Protein AF-A0A2E9NK58-F1 (afdb_monomer_lite)

Secondary structure (DSSP, 8-state):
--HHHHHTT-S----GGGSTTHHHHTTS---HHHHHHHHHTSPPSS-TTSS----HHHHHHHHHHHHHHHSS-HHHHHIIIIITTTT-TT-EESSSTTS--TTPPPPEEEETTTEEEEPPP--GGGGTTTT-EE--HHHHHHHHHHTTSSSSS-HHHHHHHHS--BTTB-SS-EEEEETTEEEEE---

Radius of gyration: 17.26 Å; chains: 1; bounding box: 47×43×45 Å

Structure (mmCIF, N/CA/C/O backbone):
data_AF-A0A2E9NK58-F1
#
_entry.id   AF-A0A2E9NK58-F1
#
loop_
_atom_site.group_PDB
_atom_site.id
_atom_site.type_symbol
_atom_site.label_atom_id
_atom_site.label_alt_id
_atom_site.label_comp_id
_atom_site.label_asym_id
_atom_site.label_entity_id
_atom_site.label_seq_id
_atom_site.pdbx_PDB_ins_code
_atom_site.Cartn_x
_atom_site.Cartn_y
_atom_site.Cartn_z
_atom_site.occupancy
_atom_site.B_iso_or_equiv
_atom_site.auth_seq_id
_atom_site.auth_comp_id
_atom_site.auth_asym_id
_atom_site.auth_atom_id
_atom_site.pdbx_PDB_model_num
ATOM 1 N N . MET A 1 1 ? -8.189 -16.409 -7.569 1.00 89.44 1 MET A N 1
ATOM 2 C CA . MET A 1 1 ? -7.587 -15.309 -6.790 1.00 89.44 1 MET A CA 1
ATOM 3 C C . MET A 1 1 ? -8.692 -14.501 -6.121 1.00 89.44 1 MET A C 1
ATOM 5 O O . MET A 1 1 ? -9.658 -14.173 -6.798 1.00 89.44 1 MET A O 1
ATOM 9 N N . THR A 1 2 ? -8.591 -14.212 -4.821 1.00 96.69 2 THR A N 1
ATOM 10 C CA . THR A 1 2 ? -9.578 -13.426 -4.050 1.00 96.69 2 THR A CA 1
ATOM 11 C C . THR A 1 2 ? -8.931 -12.206 -3.387 1.00 96.69 2 THR A C 1
ATOM 13 O O . THR A 1 2 ? -7.716 -12.184 -3.202 1.00 96.69 2 THR A O 1
ATOM 16 N N . ILE A 1 3 ? -9.731 -11.217 -2.959 1.00 97.56 3 ILE A N 1
ATOM 17 C CA . ILE A 1 3 ? -9.244 -10.061 -2.173 1.00 97.56 3 ILE A CA 1
ATOM 18 C C . ILE A 1 3 ? -8.508 -10.528 -0.911 1.00 97.56 3 ILE A C 1
ATOM 20 O O . ILE A 1 3 ? -7.436 -10.020 -0.595 1.00 97.56 3 ILE A O 1
ATOM 24 N N . HIS A 1 4 ? -9.041 -11.549 -0.231 1.00 97.44 4 HIS A N 1
ATOM 25 C CA . HIS A 1 4 ? -8.385 -12.163 0.921 1.00 97.44 4 HIS A CA 1
ATOM 26 C C . HIS A 1 4 ? -6.973 -12.653 0.573 1.00 97.44 4 HIS A C 1
ATOM 28 O O . HIS A 1 4 ? -6.026 -12.308 1.272 1.00 97.44 4 HIS A O 1
ATOM 34 N N . GLN A 1 5 ? -6.817 -13.391 -0.533 1.00 97.88 5 GLN A N 1
ATOM 35 C CA . GLN A 1 5 ? -5.513 -13.903 -0.968 1.00 97.88 5 GLN A CA 1
ATOM 36 C C . GLN A 1 5 ? -4.514 -12.784 -1.294 1.00 97.88 5 GLN A C 1
ATOM 38 O O . GLN A 1 5 ? -3.322 -12.941 -1.031 1.00 97.88 5 GLN A O 1
ATOM 43 N N . LEU A 1 6 ? -4.976 -11.646 -1.822 1.00 98.19 6 LEU A N 1
ATOM 44 C CA . LEU A 1 6 ? -4.121 -10.473 -2.030 1.00 98.19 6 LEU A CA 1
ATOM 45 C C . LEU A 1 6 ? -3.644 -9.896 -0.685 1.00 98.19 6 LEU A C 1
ATOM 47 O O . LEU A 1 6 ? -2.439 -9.747 -0.479 1.00 98.19 6 LEU A O 1
ATOM 51 N N . LEU A 1 7 ? -4.570 -9.654 0.251 1.00 97.81 7 LEU A N 1
ATOM 52 C CA . LEU A 1 7 ? -4.296 -9.032 1.557 1.00 97.81 7 LEU A CA 1
ATOM 53 C C . LEU A 1 7 ? -3.362 -9.852 2.462 1.00 97.81 7 LEU A C 1
ATOM 55 O O . LEU A 1 7 ? -2.667 -9.280 3.300 1.00 97.81 7 LEU A O 1
ATOM 59 N N . VAL A 1 8 ? -3.348 -11.182 2.318 1.00 97.19 8 VAL A N 1
ATOM 60 C CA . VAL A 1 8 ? -2.499 -12.093 3.123 1.00 97.19 8 VAL A CA 1
ATOM 61 C C . VAL A 1 8 ? -1.344 -12.704 2.324 1.00 97.19 8 VAL A C 1
ATOM 63 O O . VAL A 1 8 ? -0.629 -13.588 2.804 1.00 97.19 8 VAL A O 1
ATOM 66 N N . HIS A 1 9 ? -1.132 -12.205 1.107 1.00 97.62 9 HIS A N 1
ATOM 67 C CA . HIS A 1 9 ? -0.089 -12.635 0.184 1.00 97.62 9 HIS A CA 1
ATOM 68 C C . HIS A 1 9 ? -0.079 -14.135 -0.149 1.00 97.62 9 HIS A C 1
ATOM 70 O O . HIS A 1 9 ? 0.978 -14.749 -0.221 1.00 97.62 9 HIS A O 1
ATOM 76 N N . THR A 1 10 ? -1.246 -14.732 -0.382 1.00 97.88 10 THR A N 1
ATOM 77 C CA . THR A 1 10 ? -1.406 -16.124 -0.851 1.00 97.88 10 THR A CA 1
ATOM 78 C C . THR A 1 10 ? -1.923 -16.199 -2.290 1.00 97.88 10 THR A C 1
ATOM 80 O O . THR A 1 10 ? -2.494 -17.199 -2.707 1.00 97.88 10 THR A O 1
ATOM 83 N N . SER A 1 11 ? -1.758 -15.136 -3.077 1.00 97.94 11 SER A N 1
ATOM 84 C CA . SER A 1 11 ? -2.223 -15.065 -4.470 1.00 97.94 11 SER A CA 1
ATOM 85 C C . SER A 1 11 ? -1.385 -15.874 -5.463 1.00 97.94 11 SER A C 1
ATOM 87 O O . SER A 1 11 ? -1.885 -16.195 -6.535 1.00 97.94 11 SER A O 1
ATOM 89 N N . GLY A 1 12 ? -0.122 -16.158 -5.128 1.00 97.88 12 GLY A N 1
ATOM 90 C CA . GLY A 1 12 ? 0.860 -16.748 -6.042 1.00 97.88 12 GLY A CA 1
ATOM 91 C C . GLY A 1 12 ? 1.520 -15.757 -7.011 1.00 97.88 12 GLY A C 1
ATOM 92 O O . GLY A 1 12 ? 2.392 -16.154 -7.784 1.00 97.88 12 GLY A O 1
ATOM 93 N N . LEU A 1 13 ? 1.157 -14.467 -6.970 1.00 98.19 13 LEU A N 1
ATOM 94 C CA . LEU A 1 13 ? 1.714 -13.452 -7.871 1.00 98.19 13 LEU A CA 1
ATOM 95 C C . LEU A 1 13 ? 3.215 -13.256 -7.646 1.00 98.19 13 LEU A C 1
ATOM 97 O O . LEU A 1 13 ? 3.666 -12.998 -6.527 1.00 98.19 13 LEU A O 1
ATOM 101 N N . ALA A 1 14 ? 3.984 -13.294 -8.732 1.00 97.38 14 ALA A N 1
ATOM 102 C CA . ALA A 1 14 ? 5.395 -12.947 -8.704 1.00 97.38 14 ALA A CA 1
ATOM 103 C C . ALA A 1 14 ? 5.605 -11.459 -8.379 1.00 97.38 14 ALA A C 1
ATOM 105 O O . ALA A 1 14 ? 4.732 -10.609 -8.569 1.00 97.38 14 ALA A O 1
ATOM 106 N N . ARG A 1 15 ? 6.800 -11.134 -7.888 1.00 96.75 15 ARG A N 1
ATOM 107 C CA . ARG A 1 15 ? 7.201 -9.753 -7.611 1.00 96.75 15 ARG A CA 1
ATOM 108 C C . ARG A 1 15 ? 7.605 -9.072 -8.916 1.00 96.75 15 ARG A C 1
ATOM 110 O O . ARG A 1 15 ? 8.684 -9.348 -9.438 1.00 96.75 15 ARG A O 1
ATOM 117 N N . TYR A 1 16 ? 6.760 -8.177 -9.431 1.00 93.12 16 TYR A N 1
ATOM 118 C CA . TYR A 1 16 ? 7.073 -7.422 -10.653 1.00 93.12 16 TYR A CA 1
ATOM 119 C C . TYR A 1 16 ? 8.303 -6.506 -10.475 1.00 93.12 16 TYR A C 1
ATOM 121 O O . TYR A 1 16 ? 9.038 -6.258 -11.424 1.00 93.12 16 TYR A O 1
ATOM 129 N N . VAL A 1 17 ? 8.596 -6.097 -9.232 1.00 91.75 17 VAL A N 1
ATOM 130 C CA . VAL A 1 17 ? 9.784 -5.300 -8.874 1.00 91.75 17 VAL A CA 1
ATOM 131 C C . VAL A 1 17 ? 11.122 -6.018 -9.082 1.00 91.75 17 VAL A C 1
ATOM 133 O O . VAL A 1 17 ? 12.173 -5.385 -9.065 1.00 91.75 17 VAL A O 1
ATOM 136 N N . PHE A 1 18 ? 11.098 -7.340 -9.271 1.00 94.19 18 PHE A N 1
ATOM 137 C CA . PHE A 1 18 ? 12.283 -8.153 -9.557 1.00 94.19 18 PHE A CA 1
ATOM 138 C C . PHE A 1 18 ? 12.373 -8.600 -11.016 1.00 94.19 18 PHE A C 1
ATOM 140 O O . PHE A 1 18 ? 13.233 -9.414 -11.352 1.00 94.19 18 PHE A O 1
ATOM 147 N N . GLN A 1 19 ? 11.501 -8.091 -11.888 1.00 94.06 19 GLN A N 1
ATOM 148 C CA . GLN A 1 19 ? 11.594 -8.392 -13.310 1.00 94.06 19 GLN A CA 1
ATOM 149 C C . GLN A 1 19 ? 12.767 -7.636 -13.945 1.00 94.06 19 GLN A C 1
ATOM 151 O O . GLN A 1 19 ? 13.066 -6.513 -13.526 1.00 94.06 19 GLN A O 1
ATOM 156 N N . PRO A 1 20 ? 13.435 -8.214 -14.962 1.00 93.75 20 PRO A N 1
ATOM 157 C CA . PRO A 1 20 ? 14.606 -7.598 -15.588 1.00 93.75 20 PRO A CA 1
ATOM 158 C C . PRO A 1 20 ? 14.358 -6.187 -16.138 1.00 93.75 20 PRO A C 1
ATOM 160 O O . PRO A 1 20 ? 15.264 -5.358 -16.147 1.00 93.75 20 PRO A O 1
ATOM 163 N N . ASP A 1 21 ? 13.133 -5.903 -16.579 1.00 91.69 21 ASP A N 1
ATOM 164 C CA . ASP A 1 21 ? 12.727 -4.624 -17.159 1.00 91.69 21 ASP A CA 1
ATOM 165 C C . ASP A 1 21 ? 12.227 -3.601 -16.123 1.00 91.69 21 ASP A C 1
ATOM 167 O O . ASP A 1 21 ? 11.916 -2.462 -16.486 1.00 91.69 21 ASP A O 1
ATOM 171 N N . TYR A 1 22 ? 12.192 -3.958 -14.832 1.00 93.06 22 TYR A N 1
ATOM 172 C CA . TYR A 1 22 ? 11.685 -3.081 -13.776 1.00 93.06 22 TYR A CA 1
ATOM 173 C C . TYR A 1 22 ? 12.417 -1.741 -13.729 1.00 93.06 22 TYR A C 1
ATOM 175 O O . TYR A 1 22 ? 11.768 -0.701 -13.704 1.00 93.06 22 TYR A O 1
ATOM 183 N N . ALA A 1 23 ? 13.752 -1.750 -13.784 1.00 91.31 23 ALA A N 1
ATOM 184 C CA . ALA A 1 23 ? 14.557 -0.533 -13.669 1.00 91.31 23 ALA A CA 1
ATOM 185 C C . ALA A 1 23 ? 14.288 0.487 -14.790 1.00 91.31 23 ALA A C 1
ATOM 187 O O . ALA A 1 23 ? 14.430 1.692 -14.576 1.00 91.31 23 ALA A O 1
ATOM 188 N N . GLU A 1 24 ? 13.916 0.020 -15.984 1.00 92.56 24 GLU A N 1
ATOM 189 C CA . GLU A 1 24 ? 13.520 0.894 -17.088 1.00 92.56 24 GLU A CA 1
ATOM 190 C C . GLU A 1 24 ? 12.071 1.360 -16.913 1.00 92.56 24 GLU A C 1
ATOM 192 O O . GLU A 1 24 ? 11.787 2.558 -16.981 1.00 92.56 24 GLU A O 1
ATOM 197 N N . ARG A 1 25 ? 11.153 0.420 -16.663 1.00 93.25 25 ARG A N 1
ATOM 198 C CA . ARG A 1 25 ? 9.717 0.701 -16.563 1.00 93.25 25 ARG A CA 1
ATOM 199 C C . ARG A 1 25 ? 9.378 1.606 -15.387 1.00 93.25 25 ARG A C 1
ATOM 201 O O . ARG A 1 25 ? 8.569 2.513 -15.550 1.00 93.25 25 ARG A O 1
ATOM 208 N N . SER A 1 26 ? 10.008 1.414 -14.230 1.00 92.88 26 SER A N 1
ATOM 209 C CA . SER A 1 26 ? 9.715 2.161 -13.000 1.00 92.88 26 SER A CA 1
ATOM 210 C C . SER A 1 26 ? 10.101 3.641 -13.071 1.00 92.88 26 SER A C 1
ATOM 212 O O . SER A 1 26 ? 9.821 4.392 -12.144 1.00 92.88 26 SER A O 1
ATOM 214 N N . ARG A 1 27 ? 10.793 4.073 -14.131 1.00 92.31 27 ARG A N 1
ATOM 215 C CA . ARG A 1 27 ? 11.159 5.481 -14.364 1.00 92.31 27 ARG A CA 1
ATOM 216 C C . ARG A 1 27 ? 10.094 6.258 -15.133 1.00 92.31 27 ARG A C 1
ATOM 218 O O . ARG A 1 27 ? 10.268 7.453 -15.351 1.00 92.31 27 ARG A O 1
ATOM 225 N N . ARG A 1 28 ? 9.047 5.580 -15.602 1.00 91.88 28 ARG A N 1
ATOM 226 C CA . ARG A 1 28 ? 7.944 6.173 -16.359 1.00 91.88 28 ARG A CA 1
ATOM 227 C C . ARG A 1 28 ? 6.685 6.211 -15.487 1.00 91.88 28 ARG A C 1
ATOM 229 O O . ARG A 1 28 ? 6.557 5.344 -14.625 1.00 91.88 28 ARG A O 1
ATOM 236 N N . PRO A 1 29 ? 5.768 7.161 -15.720 1.00 92.12 29 PRO A N 1
ATOM 237 C CA . PRO A 1 29 ? 4.470 7.166 -15.058 1.00 92.12 29 PRO A CA 1
ATOM 238 C C . PRO A 1 29 ? 3.658 5.906 -15.385 1.00 92.12 29 PRO A C 1
ATOM 240 O O . PRO A 1 29 ? 3.699 5.431 -16.521 1.00 92.12 29 PRO A O 1
ATOM 243 N N . HIS A 1 30 ? 2.894 5.414 -14.410 1.00 93.62 30 HIS A N 1
ATOM 244 C CA . HIS A 1 30 ? 1.951 4.300 -14.537 1.00 93.62 30 HIS A CA 1
ATOM 245 C C . HIS A 1 30 ? 0.609 4.672 -13.915 1.00 93.62 30 HIS A C 1
ATOM 247 O O . HIS A 1 30 ? 0.538 5.202 -12.809 1.00 93.62 30 HIS A O 1
ATOM 253 N N . THR A 1 31 ? -0.479 4.325 -14.580 1.00 94.38 31 THR A N 1
ATOM 254 C CA . THR A 1 31 ? -1.785 4.213 -13.931 1.00 94.38 31 THR A CA 1
ATOM 255 C C . THR A 1 31 ? -1.884 2.879 -13.187 1.00 94.38 31 THR A C 1
ATOM 257 O O . THR A 1 31 ? -1.140 1.935 -13.462 1.00 94.38 31 THR A O 1
ATOM 260 N N . ALA A 1 32 ? -2.847 2.735 -12.271 1.00 94.25 32 ALA A N 1
ATOM 261 C CA . ALA A 1 32 ? -3.094 1.430 -11.654 1.00 94.25 32 ALA A CA 1
ATOM 262 C C . ALA A 1 32 ? -3.524 0.368 -12.689 1.00 94.25 32 ALA A C 1
ATOM 264 O O . ALA A 1 32 ? -3.302 -0.820 -12.467 1.00 94.25 32 ALA A O 1
ATOM 265 N N . ALA A 1 33 ? -4.111 0.781 -13.821 1.00 95.94 33 ALA A N 1
ATOM 266 C CA . ALA A 1 33 ? -4.413 -0.112 -14.938 1.00 95.94 33 ALA A CA 1
ATOM 267 C C . ALA A 1 33 ? -3.133 -0.606 -15.637 1.00 95.94 33 ALA A C 1
ATOM 269 O O . ALA A 1 33 ? -2.999 -1.810 -15.842 1.00 95.94 33 ALA A O 1
ATOM 270 N N . ASP A 1 34 ? -2.160 0.277 -15.887 1.00 95.94 34 ASP A N 1
ATOM 271 C CA . ASP A 1 34 ? -0.863 -0.108 -16.471 1.00 95.94 34 ASP A CA 1
ATOM 272 C C . ASP A 1 34 ? -0.123 -1.122 -15.584 1.00 95.94 34 ASP A C 1
ATOM 274 O O . ASP A 1 34 ? 0.480 -2.080 -16.077 1.00 95.94 34 ASP A O 1
ATOM 278 N N . LEU A 1 35 ? -0.211 -0.959 -14.257 1.00 96.12 35 LEU A N 1
ATOM 279 C CA . LEU A 1 35 ? 0.346 -1.928 -13.310 1.00 96.12 35 LEU A CA 1
ATOM 280 C C . LEU A 1 35 ? -0.341 -3.292 -13.404 1.00 96.12 35 LEU A C 1
ATOM 282 O O . LEU A 1 35 ? 0.338 -4.313 -13.315 1.00 96.12 35 LEU A O 1
ATOM 286 N N . VAL A 1 36 ? -1.664 -3.334 -13.595 1.00 97.06 36 VAL A N 1
ATOM 287 C CA . VAL A 1 36 ? -2.399 -4.598 -13.777 1.00 97.06 36 VAL A CA 1
ATOM 288 C C . VAL A 1 36 ? -1.933 -5.310 -15.041 1.00 97.06 36 VAL A C 1
ATOM 290 O O . VAL A 1 36 ? -1.654 -6.506 -14.977 1.00 97.06 36 VAL A O 1
ATOM 293 N N . ASP A 1 37 ? -1.785 -4.587 -16.151 1.00 96.69 37 ASP A N 1
ATOM 294 C CA . ASP A 1 37 ? -1.311 -5.157 -17.416 1.00 96.69 37 ASP A CA 1
ATOM 295 C C . ASP A 1 37 ? 0.126 -5.675 -17.298 1.00 96.69 37 ASP A C 1
ATOM 297 O O . ASP A 1 37 ? 0.447 -6.765 -17.780 1.00 96.69 37 ASP A O 1
ATOM 301 N N . TRP A 1 38 ? 0.991 -4.943 -16.591 1.00 95.75 38 TRP A N 1
ATOM 302 C CA . TRP A 1 38 ? 2.342 -5.412 -16.297 1.00 95.75 38 TRP A CA 1
ATOM 303 C C . TRP A 1 38 ? 2.317 -6.694 -15.461 1.00 95.75 38 TRP A C 1
ATOM 305 O O . TRP A 1 38 ? 2.948 -7.680 -15.840 1.00 95.75 38 TRP A O 1
ATOM 315 N N . ILE A 1 39 ? 1.557 -6.719 -14.365 1.00 96.75 39 ILE A N 1
ATOM 316 C CA . ILE A 1 39 ? 1.440 -7.889 -13.485 1.00 96.75 39 ILE A CA 1
ATOM 317 C C . ILE A 1 39 ? 0.878 -9.096 -14.246 1.00 96.75 39 ILE A C 1
ATOM 319 O O . ILE A 1 39 ? 1.382 -10.203 -14.071 1.00 96.75 39 ILE A O 1
ATOM 323 N N . ALA A 1 40 ? -0.117 -8.896 -15.113 1.00 96.00 40 ALA A N 1
ATOM 324 C CA . ALA A 1 40 ? -0.718 -9.956 -15.922 1.00 96.00 40 ALA A CA 1
ATOM 325 C C . ALA A 1 40 ? 0.269 -10.583 -16.923 1.00 96.00 40 ALA A C 1
ATOM 327 O O . ALA A 1 40 ? 0.123 -11.752 -17.278 1.00 96.00 40 ALA A O 1
ATOM 328 N N . GLY A 1 41 ? 1.285 -9.828 -17.355 1.00 95.31 41 GLY A N 1
ATOM 329 C CA . GLY A 1 41 ? 2.365 -10.322 -18.211 1.00 95.31 41 GLY A CA 1
ATOM 330 C C . GLY A 1 41 ? 3.428 -11.154 -17.483 1.00 95.31 41 GLY A C 1
ATOM 331 O O . GLY A 1 41 ? 4.285 -11.743 -18.143 1.00 95.31 41 GLY A O 1
ATOM 332 N N . VAL A 1 42 ? 3.399 -11.216 -16.148 1.00 96.19 42 VAL A N 1
ATOM 333 C CA . VAL A 1 42 ? 4.368 -11.973 -15.345 1.00 96.19 42 VAL A CA 1
ATOM 334 C C . VAL A 1 42 ? 3.751 -13.310 -14.909 1.00 96.19 42 VAL A C 1
ATOM 336 O O . VAL A 1 42 ? 2.688 -13.313 -14.286 1.00 96.19 42 VAL A O 1
ATOM 339 N N . PRO A 1 43 ? 4.406 -14.458 -15.174 1.00 96.12 43 PRO A N 1
ATOM 340 C CA . PRO A 1 43 ? 3.931 -15.753 -14.696 1.00 96.12 43 PRO A CA 1
ATOM 341 C C . PRO A 1 43 ? 3.773 -15.800 -13.173 1.00 96.12 43 PRO A C 1
ATOM 343 O O . PRO A 1 43 ? 4.523 -15.161 -12.429 1.00 96.12 43 PRO A O 1
ATOM 346 N N . LEU A 1 44 ? 2.824 -16.610 -12.699 1.00 97.00 44 LEU A N 1
ATOM 347 C CA . LEU A 1 44 ? 2.705 -16.899 -11.273 1.00 97.00 44 LEU A CA 1
ATOM 348 C C . LEU A 1 44 ? 3.995 -17.545 -10.755 1.00 97.00 44 LEU A C 1
ATOM 350 O O . LEU A 1 44 ? 4.604 -18.380 -11.423 1.00 97.00 44 LEU A O 1
ATOM 354 N N . ALA A 1 45 ? 4.401 -17.160 -9.548 1.00 96.81 45 ALA A N 1
ATOM 355 C CA . ALA A 1 45 ? 5.534 -17.774 -8.865 1.00 96.81 45 ALA A CA 1
ATOM 356 C C . ALA A 1 45 ? 5.134 -19.064 -8.132 1.00 96.81 45 ALA A C 1
ATOM 358 O O . ALA A 1 45 ? 5.995 -19.898 -7.862 1.00 96.81 45 ALA A O 1
ATOM 359 N N . LEU A 1 46 ? 3.856 -19.183 -7.758 1.00 96.56 46 LEU A N 1
ATOM 360 C CA . LEU A 1 46 ? 3.271 -20.277 -6.978 1.00 96.56 46 LEU A CA 1
ATOM 361 C C . LEU A 1 46 ? 1.799 -20.453 -7.364 1.00 96.56 46 LEU A C 1
ATOM 363 O O . LEU A 1 46 ? 1.181 -19.516 -7.881 1.00 96.56 46 LEU A O 1
ATOM 367 N N . GLU A 1 47 ? 1.213 -21.599 -7.030 1.00 96.62 47 GLU A N 1
ATOM 368 C CA . GLU A 1 47 ? -0.228 -21.783 -7.196 1.00 96.62 47 GLU A CA 1
ATOM 369 C C . GLU A 1 47 ? -1.014 -20.905 -6.195 1.00 96.62 47 GLU A C 1
ATOM 371 O O . GLU A 1 47 ? -0.625 -20.776 -5.024 1.00 96.62 47 GLU A O 1
ATOM 376 N N . PRO A 1 48 ? -2.139 -20.283 -6.601 1.00 96.94 48 PRO A N 1
ATOM 377 C CA . PRO A 1 48 ? -2.942 -19.471 -5.695 1.00 96.94 48 PRO A CA 1
ATOM 378 C C . PRO A 1 48 ? -3.447 -20.278 -4.491 1.00 96.94 48 PRO A C 1
ATOM 380 O O . PRO A 1 48 ? -4.172 -21.259 -4.632 1.00 96.94 48 PRO A O 1
ATOM 383 N N . GLY A 1 49 ? -3.131 -19.813 -3.286 1.00 94.81 49 GLY A N 1
ATOM 384 C CA . GLY A 1 49 ? -3.500 -20.448 -2.021 1.00 94.81 49 GLY A CA 1
ATOM 385 C C . GLY A 1 49 ? -2.490 -21.466 -1.492 1.00 94.81 49 GLY A C 1
ATOM 386 O O . GLY A 1 49 ? -2.666 -21.913 -0.364 1.00 94.81 49 GLY A O 1
ATOM 387 N N . GLU A 1 50 ? -1.433 -21.796 -2.242 1.00 94.31 50 GLU A N 1
ATOM 388 C CA . GLU A 1 50 ? -0.443 -22.805 -1.839 1.00 94.31 50 GLU A CA 1
ATOM 389 C C . GLU A 1 50 ? 0.275 -22.431 -0.533 1.00 94.31 50 GLU A C 1
ATOM 391 O O . GLU A 1 50 ? 0.339 -23.226 0.403 1.00 94.31 50 GLU A O 1
ATOM 396 N N . ARG A 1 51 ? 0.803 -21.203 -0.452 1.00 94.88 51 ARG A N 1
ATOM 397 C CA . ARG A 1 51 ? 1.453 -20.648 0.745 1.00 94.88 51 ARG A CA 1
ATOM 398 C C . ARG A 1 51 ? 1.519 -19.126 0.695 1.00 94.88 51 ARG A C 1
ATOM 400 O O . ARG A 1 51 ? 1.296 -18.519 -0.352 1.00 94.88 51 ARG A O 1
ATOM 407 N N . SER A 1 52 ? 1.856 -18.503 1.825 1.00 95.62 52 SER A N 1
ATOM 408 C CA . SER A 1 52 ? 2.109 -17.062 1.866 1.00 95.62 52 SER A CA 1
ATOM 409 C C . SER A 1 52 ? 3.482 -16.728 1.270 1.00 95.62 52 SER A C 1
ATOM 411 O O . SER A 1 52 ? 4.508 -17.247 1.711 1.00 95.62 52 SER A O 1
ATOM 413 N N . ALA A 1 53 ? 3.510 -15.836 0.282 1.00 95.81 53 ALA A N 1
ATOM 414 C CA . ALA A 1 53 ? 4.715 -15.299 -0.336 1.00 95.81 53 ALA A CA 1
ATOM 415 C C . ALA A 1 53 ? 4.500 -13.818 -0.666 1.00 95.81 53 ALA A C 1
ATOM 417 O O . ALA A 1 53 ? 3.650 -13.468 -1.484 1.00 95.81 53 ALA A O 1
ATOM 418 N N . TYR A 1 54 ? 5.261 -12.940 -0.004 1.00 96.06 54 TYR A N 1
ATOM 419 C CA . TYR A 1 54 ? 5.108 -11.494 -0.162 1.00 96.06 54 TYR A CA 1
ATOM 420 C C . TYR A 1 54 ? 5.268 -11.077 -1.627 1.00 96.06 54 TYR A C 1
ATOM 422 O O . TYR A 1 54 ? 6.239 -11.450 -2.287 1.00 96.06 54 TYR A O 1
ATOM 430 N N . SER A 1 55 ? 4.329 -10.260 -2.099 1.00 97.38 55 SER A N 1
ATOM 431 C CA . SER A 1 55 ? 4.364 -9.690 -3.436 1.00 97.38 55 SER A CA 1
ATOM 432 C C . SER A 1 55 ? 3.734 -8.310 -3.474 1.00 97.38 55 SER A C 1
ATOM 434 O O . SER A 1 55 ? 2.580 -8.138 -3.076 1.00 97.38 55 SER A O 1
ATOM 436 N N . ASP A 1 56 ? 4.500 -7.348 -3.987 1.00 96.75 56 ASP A N 1
ATOM 437 C CA . ASP A 1 56 ? 4.090 -5.962 -4.218 1.00 96.75 56 ASP A CA 1
ATOM 438 C C . ASP A 1 56 ? 2.912 -5.891 -5.205 1.00 96.75 56 ASP A C 1
ATOM 440 O O . ASP A 1 56 ? 2.035 -5.035 -5.082 1.00 96.75 56 ASP A O 1
ATOM 444 N N . ALA A 1 57 ? 2.833 -6.862 -6.125 1.00 98.06 57 ALA A N 1
ATOM 445 C CA . ALA A 1 57 ? 1.742 -6.992 -7.085 1.00 98.06 57 ALA A CA 1
ATOM 446 C C . ALA A 1 57 ? 0.373 -7.098 -6.396 1.00 98.06 57 ALA A C 1
ATOM 448 O O . ALA A 1 57 ? -0.615 -6.578 -6.904 1.00 98.06 57 ALA A O 1
ATOM 449 N N . ASN A 1 58 ? 0.306 -7.717 -5.211 1.00 98.25 58 ASN A N 1
ATOM 450 C CA . ASN A 1 58 ? -0.960 -7.881 -4.499 1.00 98.25 58 ASN A CA 1
ATOM 451 C C . ASN A 1 58 ? -1.602 -6.542 -4.159 1.00 98.25 58 ASN A C 1
ATOM 453 O O . ASN A 1 58 ? -2.798 -6.351 -4.365 1.00 98.25 58 ASN A O 1
ATOM 457 N N . TYR A 1 59 ? -0.796 -5.623 -3.639 1.00 98.00 59 TYR A N 1
ATOM 458 C CA . TYR A 1 59 ? -1.271 -4.324 -3.192 1.00 98.00 59 TYR A CA 1
ATOM 459 C C . TYR A 1 59 ? -1.458 -3.345 -4.353 1.00 98.00 59 TYR A C 1
ATOM 461 O O . TYR A 1 59 ? -2.373 -2.527 -4.299 1.00 98.00 59 TYR A O 1
ATOM 469 N N . ALA A 1 60 ? -0.698 -3.497 -5.442 1.00 97.69 60 ALA A N 1
ATOM 470 C CA . ALA A 1 60 ? -0.981 -2.805 -6.699 1.00 97.69 60 ALA A CA 1
ATOM 471 C C . ALA A 1 60 ? -2.356 -3.199 -7.275 1.00 97.69 60 ALA A C 1
ATOM 473 O O . ALA A 1 60 ? -3.153 -2.330 -7.633 1.00 97.69 60 ALA A O 1
ATOM 474 N N . LEU A 1 61 ? -2.699 -4.495 -7.277 1.00 98.31 61 LEU A N 1
ATOM 475 C CA . LEU A 1 61 ? -4.035 -4.941 -7.691 1.00 98.31 61 LEU A CA 1
ATOM 476 C C . LEU A 1 61 ? -5.136 -4.445 -6.742 1.00 98.31 61 LEU A C 1
ATOM 478 O O . LEU A 1 61 ? -6.208 -4.064 -7.208 1.00 98.31 61 LEU A O 1
ATOM 482 N N . LEU A 1 62 ? -4.891 -4.411 -5.427 1.00 98.56 62 LEU A N 1
ATOM 483 C CA . LEU A 1 62 ? -5.854 -3.862 -4.464 1.00 98.56 62 LEU A CA 1
ATOM 484 C C . LEU A 1 62 ? -6.106 -2.364 -4.685 1.00 98.56 62 LEU A C 1
ATOM 486 O O . LEU A 1 62 ? -7.255 -1.936 -4.589 1.00 98.56 62 LEU A O 1
ATOM 490 N N . ALA A 1 63 ? -5.081 -1.584 -5.041 1.00 97.94 63 ALA A N 1
ATOM 491 C CA . ALA A 1 63 ? -5.271 -0.189 -5.434 1.00 97.94 63 ALA A CA 1
ATOM 492 C C . ALA A 1 63 ? -6.195 -0.073 -6.654 1.00 97.94 63 ALA A C 1
ATOM 494 O O . ALA A 1 63 ? -7.127 0.728 -6.636 1.00 97.94 63 ALA A O 1
ATOM 495 N N . ARG A 1 64 ? -6.030 -0.938 -7.666 1.00 98.00 64 ARG A N 1
ATOM 496 C CA . ARG A 1 64 ? -6.950 -0.959 -8.812 1.00 98.00 64 ARG A CA 1
ATOM 497 C C . ARG A 1 64 ? -8.378 -1.350 -8.420 1.00 98.00 64 ARG A C 1
ATOM 499 O O . ARG A 1 64 ? -9.328 -0.781 -8.950 1.00 98.00 64 ARG A O 1
ATOM 506 N N . VAL A 1 65 ? -8.551 -2.297 -7.497 1.00 98.62 65 VAL A N 1
ATOM 507 C CA . VAL A 1 65 ? -9.882 -2.658 -6.974 1.00 98.62 65 VAL A CA 1
ATOM 508 C C . VAL A 1 65 ? -10.549 -1.453 -6.306 1.00 98.62 65 VAL A C 1
ATOM 510 O O . VAL A 1 65 ? -11.728 -1.212 -6.557 1.00 98.62 65 VAL A O 1
ATOM 513 N N . ILE A 1 66 ? -9.806 -0.671 -5.516 1.00 98.38 66 ILE A N 1
ATOM 514 C CA . ILE A 1 66 ? -10.314 0.567 -4.904 1.00 98.38 66 ILE A CA 1
ATOM 515 C C . ILE A 1 66 ? -10.804 1.537 -5.980 1.00 98.38 66 ILE A C 1
ATOM 517 O O . ILE A 1 66 ? -11.921 2.044 -5.867 1.00 98.38 66 ILE A O 1
ATOM 521 N N . GLU A 1 67 ? -10.025 1.760 -7.040 1.00 98.25 67 GLU A N 1
ATOM 522 C CA . GLU A 1 67 ? -10.435 2.663 -8.124 1.00 98.25 67 GLU A CA 1
ATOM 523 C C . GLU A 1 67 ? -11.710 2.197 -8.826 1.00 98.25 67 GLU A C 1
ATOM 525 O O . GLU A 1 67 ? -12.620 2.988 -9.063 1.00 98.25 67 GLU A O 1
ATOM 530 N N . LEU A 1 68 ? -11.803 0.900 -9.130 1.00 98.56 68 LEU A N 1
ATOM 531 C CA . LEU A 1 68 ? -12.960 0.328 -9.819 1.00 98.56 68 LEU A CA 1
ATOM 532 C C . LEU A 1 68 ? -14.238 0.396 -8.975 1.00 98.56 68 LEU A C 1
ATOM 534 O O . LEU A 1 68 ? -15.313 0.635 -9.517 1.00 98.56 68 LEU A O 1
ATOM 538 N N . VAL A 1 69 ? -14.130 0.173 -7.664 1.00 98.50 69 VAL A N 1
ATOM 539 C CA . VAL A 1 69 ? -15.288 0.163 -6.756 1.00 98.50 69 VAL A CA 1
ATOM 540 C C . VAL A 1 69 ? -15.726 1.580 -6.387 1.00 98.50 69 VAL A C 1
ATOM 542 O O . VAL A 1 69 ? -16.922 1.842 -6.297 1.00 98.50 69 VAL A O 1
ATOM 545 N N . SER A 1 70 ? -14.777 2.491 -6.166 1.00 98.19 70 SER A N 1
ATOM 546 C CA . SER A 1 70 ? -15.075 3.864 -5.735 1.00 98.19 70 SER A CA 1
ATOM 547 C C . SER A 1 70 ? -15.324 4.839 -6.888 1.00 98.19 70 SER A C 1
ATOM 549 O O . SER A 1 70 ? -15.927 5.888 -6.670 1.00 98.19 70 SER A O 1
ATOM 551 N N . GLY A 1 71 ? -14.841 4.530 -8.096 1.00 98.06 71 GLY A N 1
ATOM 552 C CA . GLY A 1 71 ? -14.850 5.447 -9.238 1.00 98.06 71 GLY A CA 1
ATOM 553 C C . GLY A 1 71 ? -13.877 6.628 -9.110 1.00 98.06 71 GLY A C 1
ATOM 554 O O . GLY A 1 71 ? -13.977 7.573 -9.887 1.00 98.06 71 GLY A O 1
ATOM 555 N N . ARG A 1 72 ? -12.964 6.597 -8.132 1.00 97.31 72 ARG A N 1
ATOM 556 C CA . ARG A 1 72 ? -11.990 7.659 -7.820 1.00 97.31 72 ARG A CA 1
ATOM 557 C C . ARG A 1 72 ? -10.571 7.143 -8.016 1.00 97.31 72 ARG A C 1
ATOM 559 O O . ARG A 1 72 ? -10.358 5.933 -7.951 1.00 97.31 72 ARG A O 1
ATOM 566 N N . SER A 1 73 ? -9.595 8.026 -8.233 1.00 95.44 73 SER A N 1
ATOM 567 C CA . SER A 1 73 ? -8.196 7.578 -8.264 1.00 95.44 73 SER A CA 1
ATOM 568 C C . SER A 1 73 ? -7.771 7.038 -6.893 1.00 95.44 73 SER A C 1
ATOM 570 O O . SER A 1 73 ? -8.338 7.410 -5.858 1.00 95.44 73 SER A O 1
ATOM 572 N N . PHE A 1 74 ? -6.746 6.180 -6.857 1.00 96.06 74 PHE A N 1
ATOM 573 C CA . PHE A 1 74 ? -6.220 5.682 -5.583 1.00 96.06 74 PHE A CA 1
ATOM 574 C C . PHE A 1 74 ? -5.783 6.826 -4.651 1.00 96.06 74 PHE A C 1
ATOM 576 O O . PHE A 1 74 ? -6.078 6.791 -3.456 1.00 96.06 74 PHE A O 1
ATOM 583 N N . GLY A 1 75 ? -5.125 7.856 -5.193 1.00 94.81 75 GLY A N 1
ATOM 584 C CA . GLY A 1 75 ? -4.689 9.029 -4.434 1.00 94.81 75 GLY A CA 1
ATOM 585 C C . GLY A 1 75 ? -5.847 9.850 -3.867 1.00 94.81 75 GLY A C 1
ATOM 586 O O . GLY A 1 75 ? -5.801 10.245 -2.701 1.00 94.81 75 GLY A O 1
ATOM 587 N N . GLU A 1 76 ? -6.915 10.053 -4.644 1.00 95.75 76 GLU A N 1
ATOM 588 C CA . GLU A 1 76 ? -8.127 10.736 -4.177 1.00 95.75 76 GLU A CA 1
ATOM 589 C C . GLU A 1 76 ? -8.806 9.957 -3.054 1.00 95.75 76 GLU A C 1
ATOM 591 O O . GLU A 1 76 ? -9.088 10.530 -2.001 1.00 95.75 76 GLU A O 1
ATOM 596 N N . PHE A 1 77 ? -9.025 8.653 -3.254 1.00 97.50 77 PHE A N 1
ATOM 597 C CA . PHE A 1 77 ? -9.625 7.786 -2.242 1.00 97.50 77 PHE A CA 1
ATOM 598 C C . PHE A 1 77 ? -8.798 7.789 -0.953 1.00 97.50 77 PHE A C 1
ATOM 600 O O . PHE A 1 77 ? -9.335 8.027 0.127 1.00 97.50 77 PHE A O 1
ATOM 607 N N . LEU A 1 78 ? -7.478 7.600 -1.060 1.00 96.38 78 LEU A N 1
ATOM 608 C CA . LEU A 1 78 ? -6.574 7.627 0.087 1.00 96.38 78 LEU A CA 1
ATOM 609 C C . LEU A 1 78 ? -6.645 8.968 0.830 1.00 96.38 78 LEU A C 1
ATOM 611 O O . LEU A 1 78 ? -6.655 8.989 2.062 1.00 96.38 78 LEU A O 1
ATOM 615 N N . ARG A 1 79 ? -6.702 10.085 0.098 1.00 96.25 79 ARG A N 1
ATOM 616 C CA . ARG A 1 79 ? -6.794 11.420 0.690 1.00 96.25 79 ARG A CA 1
ATOM 617 C C . ARG A 1 79 ? -8.071 11.579 1.512 1.00 96.25 79 ARG A C 1
ATOM 619 O O . ARG A 1 79 ? -7.975 11.938 2.683 1.00 96.25 79 ARG A O 1
ATOM 626 N N . ASP A 1 80 ? -9.233 11.320 0.917 1.00 97.19 80 ASP A N 1
ATOM 627 C CA . ASP A 1 80 ? -10.499 11.715 1.549 1.00 97.19 80 ASP A CA 1
ATOM 628 C C . ASP A 1 80 ? -11.043 10.656 2.521 1.00 97.19 80 ASP A C 1
ATOM 630 O O . ASP A 1 80 ? -11.714 11.024 3.479 1.00 97.19 80 ASP A O 1
ATOM 634 N N . GLU A 1 81 ? -10.717 9.371 2.334 1.00 97.19 81 GLU A N 1
ATOM 635 C CA . GLU A 1 81 ? -11.221 8.289 3.200 1.00 97.19 81 GLU A CA 1
ATOM 636 C C . GLU A 1 81 ? -10.252 7.911 4.329 1.00 97.19 81 GLU A C 1
ATOM 638 O O . GLU A 1 81 ? -10.671 7.340 5.331 1.00 97.19 81 GLU A O 1
ATOM 643 N N . ILE A 1 82 ? -8.951 8.206 4.186 1.00 97.00 82 ILE A N 1
ATOM 644 C CA . ILE A 1 82 ? -7.924 7.761 5.144 1.00 97.00 82 ILE A CA 1
ATOM 645 C C . ILE A 1 82 ? -7.135 8.939 5.719 1.00 97.00 82 ILE A C 1
ATOM 647 O O . ILE A 1 82 ? -7.132 9.147 6.931 1.00 97.00 82 ILE A O 1
ATOM 651 N N . ILE A 1 83 ? -6.465 9.725 4.873 1.00 97.12 83 ILE A N 1
ATOM 652 C CA . ILE A 1 83 ? -5.526 10.772 5.312 1.00 97.12 83 ILE A CA 1
ATOM 653 C C . ILE A 1 83 ? -6.256 11.909 6.029 1.00 97.12 83 ILE A C 1
ATOM 655 O O . ILE A 1 83 ? -5.846 12.298 7.125 1.00 97.12 83 ILE A O 1
ATOM 659 N N . ALA A 1 84 ? -7.321 12.444 5.427 1.00 97.06 84 ALA A N 1
ATOM 660 C CA . ALA A 1 84 ? -8.070 13.555 6.002 1.00 97.06 84 ALA A CA 1
ATOM 661 C C . ALA A 1 84 ? -8.814 13.153 7.291 1.00 97.06 84 ALA A C 1
ATOM 663 O O . ALA A 1 84 ? -8.623 13.850 8.292 1.00 97.06 84 ALA A O 1
ATOM 664 N N . PRO A 1 85 ? -9.557 12.026 7.351 1.00 96.94 85 PRO A N 1
ATOM 665 C CA . PRO A 1 85 ? -10.219 11.593 8.584 1.00 96.94 85 PRO A CA 1
ATOM 666 C C . PRO A 1 85 ? -9.246 11.283 9.729 1.00 96.94 85 PRO A C 1
ATOM 668 O O . PRO A 1 85 ? -9.527 11.617 10.877 1.00 96.94 85 PRO A O 1
ATOM 671 N N . ALA A 1 86 ? -8.069 10.717 9.433 1.00 97.56 86 ALA A N 1
ATOM 672 C CA . ALA A 1 86 ? -7.044 10.442 10.445 1.00 97.56 86 ALA A CA 1
ATOM 673 C C . ALA A 1 86 ? -6.161 11.663 10.794 1.00 97.56 86 ALA A C 1
ATOM 675 O O . ALA A 1 86 ? -5.269 11.557 11.642 1.00 97.56 86 ALA A O 1
ATOM 676 N N . GLY A 1 87 ? -6.377 12.823 10.159 1.00 96.81 87 GLY A N 1
ATOM 677 C CA . GLY A 1 87 ? -5.644 14.060 10.447 1.00 96.81 87 GLY A CA 1
ATOM 678 C C . GLY A 1 87 ? -4.154 14.015 10.080 1.00 96.81 87 GLY A C 1
ATOM 679 O O . GLY A 1 87 ? -3.320 14.583 10.793 1.00 96.81 87 GLY A O 1
ATOM 680 N N . LEU A 1 88 ? -3.798 13.329 8.989 1.00 97.31 88 LEU A N 1
ATOM 681 C CA . LEU A 1 88 ? -2.411 13.081 8.571 1.00 97.31 88 LEU A CA 1
ATOM 682 C C . LEU A 1 88 ? -1.883 14.186 7.635 1.00 97.31 88 LEU A C 1
ATOM 684 O O . LEU A 1 88 ? -1.672 13.981 6.442 1.00 97.31 88 LEU A O 1
ATOM 688 N N . ALA A 1 89 ? -1.692 15.390 8.175 1.00 94.81 89 ALA A N 1
ATOM 689 C CA . ALA A 1 89 ? -1.412 16.600 7.391 1.00 94.81 89 ALA A CA 1
ATOM 690 C C . ALA A 1 89 ? -0.095 16.596 6.579 1.00 94.81 89 ALA A C 1
ATOM 692 O O . ALA A 1 89 ? 0.058 17.405 5.666 1.00 94.81 89 ALA A O 1
ATOM 693 N N . ALA A 1 90 ? 0.863 15.730 6.910 1.00 94.94 90 ALA A N 1
ATOM 694 C CA . ALA A 1 90 ? 2.156 15.588 6.237 1.00 94.94 90 ALA A CA 1
ATOM 695 C C . ALA A 1 90 ? 2.307 14.205 5.569 1.00 94.94 90 ALA A C 1
ATOM 697 O O . ALA A 1 90 ? 3.417 13.684 5.436 1.00 94.94 90 ALA A O 1
ATOM 698 N N . THR A 1 91 ? 1.184 13.610 5.160 1.00 95.50 91 THR A N 1
ATOM 699 C CA . THR A 1 91 ? 1.099 12.300 4.505 1.00 95.50 91 THR A CA 1
ATOM 700 C C . THR A 1 91 ? 0.382 12.430 3.167 1.00 95.50 91 THR A C 1
ATOM 702 O O . THR A 1 91 ? -0.555 13.215 3.036 1.00 95.50 91 THR A O 1
ATOM 705 N N . GLY A 1 92 ? 0.810 11.668 2.163 1.00 93.50 92 GLY A N 1
ATOM 706 C CA . GLY A 1 92 ? 0.196 11.719 0.838 1.00 93.50 92 GLY A CA 1
ATOM 707 C C . GLY A 1 92 ? 0.650 10.611 -0.097 1.00 93.50 92 GLY A C 1
ATOM 708 O O . GLY A 1 92 ? 1.534 9.812 0.224 1.00 93.50 92 GLY A O 1
ATOM 709 N N . HIS A 1 93 ? 0.025 10.571 -1.270 1.00 92.69 93 HIS A N 1
ATOM 710 C CA . HIS A 1 93 ? 0.364 9.646 -2.343 1.00 92.69 93 HIS A CA 1
ATOM 711 C C . HIS A 1 93 ? 1.338 10.306 -3.322 1.00 92.69 93 HIS A C 1
ATOM 713 O O . HIS A 1 93 ? 1.048 11.348 -3.900 1.00 92.69 93 HIS A O 1
ATOM 719 N N . ARG A 1 94 ? 2.506 9.691 -3.517 1.00 87.75 94 ARG A N 1
ATOM 720 C CA . ARG A 1 94 ? 3.552 10.180 -4.424 1.00 87.75 94 ARG A CA 1
ATOM 721 C C . ARG A 1 94 ? 3.345 9.744 -5.880 1.00 87.75 94 ARG A C 1
ATOM 723 O O . ARG A 1 94 ? 4.054 10.241 -6.748 1.00 87.75 94 ARG A O 1
ATOM 730 N N . GLY A 1 95 ? 2.410 8.827 -6.147 1.00 77.00 95 GLY A N 1
ATOM 731 C CA . GLY A 1 95 ? 2.078 8.410 -7.514 1.00 77.00 95 GLY A CA 1
ATOM 732 C C . GLY A 1 95 ? 1.450 9.528 -8.346 1.00 77.00 95 GLY A C 1
ATOM 733 O O . GLY A 1 95 ? 1.654 9.579 -9.553 1.00 77.00 95 GLY A O 1
ATOM 734 N N . ASP A 1 96 ? 0.818 10.504 -7.694 1.00 69.31 96 ASP A N 1
ATOM 735 C CA . ASP A 1 96 ? 0.283 11.710 -8.329 1.00 69.31 96 ASP A CA 1
ATOM 736 C C . ASP A 1 96 ? 1.381 12.786 -8.454 1.00 69.31 96 ASP A C 1
ATOM 738 O O . ASP A 1 96 ? 1.253 13.890 -7.922 1.00 69.31 96 ASP A O 1
ATOM 742 N N . ALA A 1 97 ? 2.498 12.441 -9.112 1.00 60.84 97 ALA A N 1
ATOM 743 C CA . ALA A 1 97 ? 3.812 13.115 -9.113 1.00 60.84 97 ALA A CA 1
ATOM 744 C C . ALA A 1 97 ? 3.853 14.622 -9.480 1.00 60.84 97 ALA A C 1
ATOM 746 O O . ALA A 1 97 ? 4.931 15.213 -9.562 1.00 60.84 97 ALA A O 1
ATOM 747 N N . ALA A 1 98 ? 2.709 15.272 -9.684 1.00 60.69 98 ALA A N 1
ATOM 748 C CA . ALA A 1 98 ? 2.589 16.679 -10.044 1.00 60.69 98 ALA A CA 1
ATOM 749 C C . ALA A 1 98 ? 2.995 17.656 -8.923 1.00 60.69 98 ALA A C 1
ATOM 751 O O . ALA A 1 98 ? 3.317 18.805 -9.220 1.00 60.69 98 ALA A O 1
ATOM 752 N N . THR A 1 99 ? 2.994 17.236 -7.651 1.00 67.12 99 THR A N 1
ATOM 753 C CA . THR A 1 99 ? 3.218 18.156 -6.521 1.00 67.12 99 THR A CA 1
ATOM 754 C C . THR A 1 99 ? 4.516 17.835 -5.774 1.00 67.12 99 THR A C 1
ATOM 756 O O . THR A 1 99 ? 4.609 16.781 -5.140 1.00 67.12 99 THR A O 1
ATOM 759 N N . PRO A 1 100 ? 5.525 18.730 -5.794 1.00 77.50 100 PRO A N 1
ATOM 760 C CA . PRO A 1 100 ? 6.701 18.603 -4.940 1.00 77.50 100 PRO A CA 1
ATOM 761 C C . PRO A 1 100 ? 6.301 18.505 -3.465 1.00 77.50 100 PRO A C 1
ATOM 763 O O . PRO A 1 100 ? 5.483 19.292 -2.996 1.00 77.50 100 PRO A O 1
ATOM 766 N N . VAL A 1 101 ? 6.905 17.573 -2.724 1.00 85.38 101 VAL A N 1
ATOM 767 C CA . VAL A 1 101 ? 6.671 17.397 -1.283 1.00 85.38 101 VAL A CA 1
ATOM 768 C C . VAL A 1 101 ? 7.762 18.145 -0.509 1.00 85.38 101 VAL A C 1
ATOM 770 O O . VAL A 1 101 ? 8.919 17.707 -0.521 1.00 85.38 101 VAL A O 1
ATOM 773 N N . PRO A 1 102 ? 7.453 19.272 0.159 1.00 84.75 102 PRO A N 1
ATOM 774 C CA . PRO A 1 102 ? 8.455 20.034 0.895 1.00 84.75 102 PRO A CA 1
ATOM 775 C C . PRO A 1 102 ? 9.053 19.214 2.042 1.00 84.75 102 PRO A C 1
ATOM 777 O O . PRO A 1 102 ? 8.334 18.548 2.782 1.00 84.75 102 PRO A O 1
ATOM 780 N N . GLY A 1 103 ? 10.376 19.279 2.208 1.00 87.50 103 GLY A N 1
ATOM 781 C CA . GLY A 1 103 ? 11.071 18.601 3.309 1.00 87.50 103 GLY A CA 1
ATOM 782 C C . GLY A 1 103 ? 11.173 17.076 3.178 1.00 87.50 103 GLY A C 1
ATOM 783 O O . GLY A 1 103 ? 11.582 16.423 4.137 1.00 87.50 103 GLY A O 1
ATOM 784 N N . LEU A 1 104 ? 10.831 16.497 2.020 1.00 89.69 104 LEU A N 1
ATOM 785 C CA . LEU A 1 104 ? 11.025 15.070 1.772 1.00 89.69 104 LEU A CA 1
ATOM 786 C C . LEU A 1 104 ? 12.525 14.736 1.712 1.00 89.69 104 LEU A C 1
ATOM 788 O O . LEU A 1 104 ? 13.276 15.332 0.939 1.00 89.69 104 LEU A O 1
ATOM 792 N N . ALA A 1 105 ? 12.960 13.774 2.525 1.00 91.50 105 ALA A N 1
ATOM 793 C CA . ALA A 1 105 ? 14.352 13.338 2.551 1.00 91.50 105 ALA A CA 1
ATOM 794 C C . ALA A 1 105 ? 14.750 12.625 1.246 1.00 91.50 105 ALA A C 1
ATOM 796 O O . ALA A 1 105 ? 13.973 11.856 0.676 1.00 91.50 105 ALA A O 1
ATOM 797 N N . MET A 1 106 ? 15.989 12.845 0.800 1.00 89.44 106 MET A N 1
ATOM 798 C CA . MET A 1 106 ? 16.556 12.139 -0.348 1.00 89.44 106 MET A CA 1
ATOM 799 C C . MET A 1 106 ? 16.997 10.730 0.058 1.00 89.44 106 MET A C 1
ATOM 801 O O . MET A 1 106 ? 17.831 10.562 0.952 1.00 89.44 106 MET A O 1
ATOM 805 N N . GLY A 1 107 ? 16.450 9.719 -0.617 1.00 90.69 107 GLY A N 1
ATOM 806 C CA . GLY A 1 107 ? 16.865 8.331 -0.443 1.00 90.69 107 GLY A CA 1
ATOM 807 C C . GLY A 1 107 ? 18.305 8.111 -0.905 1.00 90.69 107 GLY A C 1
ATOM 808 O O . GLY A 1 107 ? 18.743 8.709 -1.886 1.00 90.69 107 GLY A O 1
ATOM 809 N N . HIS A 1 108 ? 19.030 7.245 -0.201 1.00 92.88 108 HIS A N 1
ATOM 810 C CA . HIS A 1 108 ? 20.376 6.806 -0.564 1.00 92.88 108 HIS A CA 1
ATOM 811 C C . HIS A 1 108 ? 20.442 5.280 -0.508 1.00 92.88 108 HIS A C 1
ATOM 813 O O . HIS A 1 108 ? 19.761 4.658 0.310 1.00 92.88 108 HIS A O 1
ATOM 819 N N . VAL A 1 109 ? 21.255 4.683 -1.373 1.00 92.06 109 VAL A N 1
ATOM 820 C CA . VAL A 1 109 ? 21.471 3.236 -1.453 1.00 92.06 109 VAL A CA 1
ATOM 821 C C . VAL A 1 109 ? 22.956 2.916 -1.279 1.00 92.06 109 VAL A C 1
ATOM 823 O O . VAL A 1 109 ? 23.797 3.700 -1.721 1.00 92.06 109 VAL A O 1
ATOM 826 N N . PRO A 1 110 ? 23.305 1.793 -0.629 1.00 92.75 110 PRO A N 1
ATOM 827 C CA . PRO A 1 110 ? 24.693 1.370 -0.526 1.00 92.75 110 PRO A CA 1
ATOM 828 C C . PRO A 1 110 ? 25.212 0.893 -1.887 1.00 92.75 110 PRO A C 1
ATOM 830 O O . PRO A 1 110 ? 24.555 0.104 -2.569 1.00 92.75 110 PRO A O 1
ATOM 833 N N . VAL A 1 111 ? 26.417 1.328 -2.246 1.00 89.81 111 VAL A N 1
ATOM 834 C CA . VAL A 1 111 ? 27.165 0.850 -3.413 1.00 89.81 111 VAL A CA 1
ATOM 835 C C . VAL A 1 111 ? 28.436 0.191 -2.881 1.00 89.81 111 VAL A C 1
ATOM 837 O O . VAL A 1 111 ? 29.387 0.832 -2.452 1.00 89.81 111 VAL A O 1
ATOM 840 N N . GLY A 1 112 ? 28.417 -1.136 -2.772 1.00 88.94 112 GLY A N 1
ATOM 841 C CA . GLY A 1 112 ? 29.474 -1.874 -2.075 1.00 88.94 112 GLY A CA 1
ATOM 842 C C . GLY A 1 112 ? 29.398 -1.748 -0.546 1.00 88.94 112 GLY A C 1
ATOM 843 O O . GLY A 1 112 ? 28.323 -1.620 0.033 1.00 88.94 112 GLY A O 1
ATOM 844 N N . LEU A 1 113 ? 30.545 -1.868 0.131 1.00 86.81 113 LEU A N 1
ATOM 845 C CA . LEU A 1 113 ? 30.594 -2.031 1.595 1.00 86.81 113 LEU A CA 1
ATOM 846 C C . LEU A 1 113 ? 30.649 -0.718 2.388 1.00 86.81 113 LEU A C 1
ATOM 848 O O . LEU A 1 113 ? 30.417 -0.738 3.596 1.00 86.81 113 LEU A O 1
ATOM 852 N N . ARG A 1 114 ? 31.039 0.395 1.760 1.00 91.00 114 ARG A N 1
ATOM 853 C CA . ARG A 1 114 ? 31.309 1.666 2.461 1.00 91.00 114 ARG A CA 1
ATOM 854 C C . ARG A 1 114 ? 30.742 2.900 1.775 1.00 91.00 114 ARG A C 1
ATOM 856 O O . ARG A 1 114 ? 30.720 3.956 2.400 1.00 91.00 114 ARG A O 1
ATOM 863 N N . GLU A 1 115 ? 30.324 2.787 0.523 1.00 94.44 115 GLU A N 1
ATOM 864 C CA . GLU A 1 115 ? 29.866 3.928 -0.260 1.00 94.44 115 GLU A CA 1
ATOM 865 C C . GLU A 1 115 ? 28.340 3.959 -0.267 1.00 94.44 115 GLU A C 1
ATOM 867 O O . GLU A 1 115 ? 27.674 2.921 -0.218 1.00 94.44 115 GLU A O 1
ATOM 872 N N . ILE A 1 116 ? 27.794 5.170 -0.282 1.00 94.94 116 ILE A N 1
ATOM 873 C CA . ILE A 1 116 ? 26.367 5.428 -0.425 1.00 94.94 116 ILE A CA 1
ATOM 874 C C . ILE A 1 116 ? 26.185 6.433 -1.552 1.00 94.94 116 ILE A C 1
ATOM 876 O O . ILE A 1 116 ? 26.927 7.409 -1.647 1.00 94.94 116 ILE A O 1
ATOM 880 N N . GLU A 1 117 ? 25.181 6.209 -2.383 1.00 94.62 117 GLU A N 1
ATOM 881 C CA . GLU A 1 117 ? 24.836 7.098 -3.487 1.00 94.62 117 GLU A CA 1
ATOM 882 C C . GLU A 1 117 ? 23.355 7.472 -3.412 1.00 94.62 117 GLU A C 1
ATOM 884 O O . GLU A 1 117 ? 22.562 6.710 -2.846 1.00 94.62 117 GLU A O 1
ATOM 889 N N . PRO A 1 118 ? 22.944 8.628 -3.963 1.00 93.19 118 PRO A N 1
ATOM 890 C CA . PRO A 1 118 ? 21.532 8.947 -4.113 1.00 93.19 118 PRO A CA 1
ATOM 891 C C . PRO A 1 118 ? 20.784 7.819 -4.830 1.00 93.19 118 PRO A C 1
ATOM 893 O O . PRO A 1 118 ? 21.257 7.266 -5.824 1.00 93.19 118 PRO A O 1
ATOM 896 N N . SER A 1 119 ? 19.595 7.475 -4.337 1.00 89.25 119 SER A N 1
ATOM 897 C CA . SER A 1 119 ? 18.763 6.449 -4.963 1.00 89.25 119 SER A CA 1
ATOM 898 C C . SER A 1 119 ? 18.424 6.838 -6.400 1.00 89.25 119 SER A C 1
ATOM 900 O O . SER A 1 119 ? 18.074 7.993 -6.662 1.00 89.25 119 SER A O 1
ATOM 902 N N . SER A 1 120 ? 18.454 5.863 -7.312 1.00 85.19 120 SER A N 1
ATOM 903 C CA . SER A 1 120 ? 18.010 6.075 -8.692 1.00 85.19 120 SER A CA 1
ATOM 904 C C . SER A 1 120 ? 16.600 6.681 -8.735 1.00 85.19 120 SER A C 1
ATOM 906 O O . SER A 1 120 ? 15.752 6.292 -7.927 1.00 85.19 120 SER A O 1
ATOM 908 N N . PRO A 1 121 ? 16.315 7.590 -9.684 1.00 83.56 121 PRO A N 1
ATOM 909 C CA . PRO A 1 121 ? 14.971 8.117 -9.862 1.00 83.56 121 PRO A CA 1
ATOM 910 C C . PRO A 1 121 ? 13.975 6.984 -10.126 1.00 83.56 121 PRO A C 1
ATOM 912 O O . PRO A 1 121 ? 14.216 6.121 -10.971 1.00 83.56 121 PRO A O 1
ATOM 915 N N . VAL A 1 122 ? 12.858 7.012 -9.406 1.00 87.62 122 VAL A N 1
ATOM 916 C CA . VAL A 1 122 ? 11.698 6.140 -9.603 1.00 87.62 122 VAL A CA 1
ATOM 917 C C . VAL A 1 122 ? 10.477 7.041 -9.673 1.00 87.62 122 VAL A C 1
ATOM 919 O O . VAL A 1 122 ? 10.331 7.959 -8.859 1.00 87.62 122 VAL A O 1
ATOM 922 N N . ASP A 1 123 ? 9.614 6.783 -10.646 1.00 91.12 123 ASP A N 1
ATOM 923 C CA . ASP A 1 123 ? 8.270 7.325 -10.646 1.00 91.12 123 ASP A CA 1
ATOM 924 C C . ASP A 1 123 ? 7.435 6.489 -9.670 1.00 91.12 123 ASP A C 1
ATOM 926 O O . ASP A 1 123 ? 7.240 5.288 -9.856 1.00 91.12 123 ASP A O 1
ATOM 930 N N . TYR A 1 124 ? 6.985 7.103 -8.578 1.00 91.19 124 TYR A N 1
ATOM 931 C CA . TYR A 1 124 ? 6.330 6.373 -7.489 1.00 91.19 124 TYR A CA 1
ATOM 932 C C . TYR A 1 124 ? 4.943 5.855 -7.863 1.00 91.19 124 TYR A C 1
ATOM 934 O O . TYR A 1 124 ? 4.394 5.034 -7.125 1.00 91.19 124 TYR A O 1
ATOM 942 N N . SER A 1 125 ? 4.404 6.268 -9.011 1.00 93.56 125 SER A N 1
ATOM 943 C CA . SER A 1 125 ? 3.213 5.647 -9.583 1.00 93.56 125 SER A CA 1
ATOM 944 C C . SER A 1 125 ? 3.461 4.180 -9.960 1.00 93.56 125 SER A C 1
ATOM 946 O O . SER A 1 125 ? 2.548 3.362 -9.876 1.00 93.56 125 SER A O 1
ATOM 948 N N . ALA A 1 126 ? 4.720 3.797 -10.218 1.00 94.44 126 ALA A N 1
ATOM 949 C CA . ALA A 1 126 ? 5.132 2.407 -10.410 1.00 94.44 126 ALA A CA 1
ATOM 950 C C . ALA A 1 126 ? 4.958 1.530 -9.152 1.00 94.44 126 ALA A C 1
ATOM 952 O O . ALA A 1 126 ? 5.050 0.309 -9.252 1.00 94.44 126 ALA A O 1
ATOM 953 N N . SER A 1 127 ? 4.711 2.138 -7.985 1.00 94.00 127 SER A N 1
ATOM 954 C CA . SER A 1 127 ? 4.507 1.476 -6.687 1.00 94.00 127 SER A CA 1
ATOM 955 C C . SER A 1 127 ? 3.159 1.853 -6.053 1.00 94.00 127 SER A C 1
ATOM 957 O O . SER A 1 127 ? 2.997 1.827 -4.825 1.00 94.00 127 SER A O 1
ATOM 959 N N . THR A 1 128 ? 2.180 2.270 -6.862 1.00 95.69 128 THR A N 1
ATOM 960 C CA . THR A 1 128 ? 0.820 2.571 -6.392 1.00 95.69 128 THR A CA 1
ATOM 961 C C . T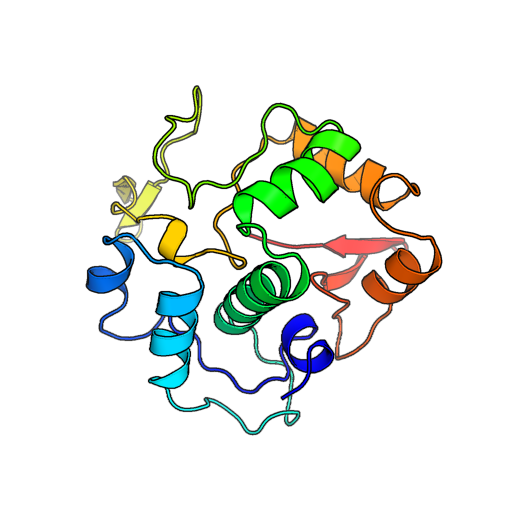HR A 1 128 ? 0.229 1.373 -5.646 1.00 95.69 128 THR A C 1
ATOM 963 O O . THR A 1 128 ? 0.354 0.231 -6.076 1.00 95.69 128 THR A O 1
ATOM 966 N N . GLY A 1 129 ? -0.343 1.625 -4.465 1.00 95.31 129 GLY A N 1
ATOM 967 C CA . GLY A 1 129 ? -0.823 0.590 -3.542 1.00 95.31 129 GLY A CA 1
ATOM 968 C C . GLY A 1 129 ? 0.254 -0.114 -2.706 1.00 95.31 129 GLY A C 1
ATOM 969 O O . GLY A 1 129 ? -0.008 -0.420 -1.547 1.00 95.31 129 GLY A O 1
ATOM 970 N N . SER A 1 130 ? 1.456 -0.348 -3.243 1.00 94.12 130 SER A N 1
ATOM 971 C CA . SER A 1 130 ? 2.489 -1.193 -2.614 1.00 94.12 130 SER A CA 1
ATOM 972 C C . SER A 1 130 ? 3.612 -0.440 -1.889 1.00 94.12 130 SER A C 1
ATOM 974 O O . SER A 1 130 ? 4.229 -1.004 -0.990 1.00 94.12 130 SER A O 1
ATOM 976 N N . GLY A 1 131 ? 3.885 0.821 -2.240 1.00 93.19 131 GLY A N 1
ATOM 977 C CA . GLY A 1 131 ? 5.007 1.574 -1.656 1.00 93.19 131 GLY A CA 1
ATOM 978 C C . GLY A 1 131 ? 5.082 3.049 -2.055 1.00 93.19 131 GLY A C 1
ATOM 979 O O . GLY A 1 131 ? 6.160 3.635 -2.088 1.00 93.19 131 GLY A O 1
ATOM 980 N N . SER A 1 132 ? 3.953 3.656 -2.415 1.00 92.88 132 SER A N 1
ATOM 981 C CA . SER A 1 132 ? 3.887 5.003 -3.006 1.00 92.88 132 SER A CA 1
ATOM 982 C C . SER A 1 132 ? 3.518 6.115 -2.018 1.00 92.88 132 SER A C 1
ATOM 984 O O . SER A 1 132 ? 3.324 7.256 -2.434 1.00 92.88 132 SER A O 1
ATOM 986 N N . ILE A 1 133 ? 3.380 5.812 -0.726 1.00 94.31 133 ILE A N 1
ATOM 987 C CA . ILE A 1 133 ? 2.984 6.785 0.303 1.00 94.31 133 ILE A CA 1
ATOM 988 C C . ILE A 1 133 ? 4.229 7.424 0.924 1.00 94.31 133 ILE A C 1
ATOM 990 O O . ILE A 1 133 ? 5.178 6.726 1.279 1.00 94.31 133 ILE A O 1
ATOM 994 N N . TYR A 1 134 ? 4.208 8.744 1.105 1.00 94.06 134 TYR A N 1
ATOM 995 C CA . TYR A 1 134 ? 5.153 9.456 1.970 1.00 94.06 134 TYR A CA 1
ATOM 996 C C . TYR A 1 134 ? 4.463 9.863 3.276 1.00 94.06 134 TYR A C 1
ATOM 998 O O . TYR A 1 134 ? 3.253 10.080 3.297 1.00 94.06 134 TYR A O 1
ATOM 1006 N N . SER A 1 135 ? 5.220 9.978 4.369 1.00 95.81 135 SER A N 1
ATOM 1007 C CA . SER A 1 135 ? 4.696 10.406 5.672 1.00 95.81 135 SER A CA 1
ATOM 1008 C C . SER A 1 135 ? 5.813 10.961 6.568 1.00 95.81 135 SER A C 1
ATOM 1010 O O . SER A 1 135 ? 6.973 11.059 6.162 1.00 95.81 135 SER A O 1
ATOM 1012 N N . THR A 1 136 ? 5.466 11.294 7.811 1.00 96.56 136 THR A N 1
ATOM 1013 C CA . THR A 1 136 ? 6.385 11.684 8.887 1.00 96.56 136 THR A CA 1
ATOM 1014 C C . THR A 1 136 ? 6.205 10.759 10.088 1.00 96.56 136 THR A C 1
ATOM 1016 O O . THR A 1 136 ? 5.151 10.153 10.261 1.00 96.56 136 THR A O 1
ATOM 1019 N N . ALA A 1 137 ? 7.196 10.684 10.981 1.00 96.31 137 ALA A N 1
ATOM 1020 C CA . ALA A 1 137 ? 7.071 9.891 12.210 1.00 96.31 137 ALA A CA 1
ATOM 1021 C C . ALA A 1 137 ? 5.855 10.306 13.066 1.00 96.31 137 ALA A C 1
ATOM 1023 O O . ALA A 1 137 ? 5.171 9.455 13.636 1.00 96.31 137 ALA A O 1
ATOM 1024 N N . SER A 1 138 ? 5.561 11.609 13.123 1.00 97.56 138 SER A N 1
ATOM 1025 C CA . SER A 1 138 ? 4.404 12.151 13.843 1.00 97.56 138 SER A CA 1
ATOM 1026 C C . SER A 1 138 ? 3.079 11.685 13.242 1.00 97.56 138 SER A C 1
ATOM 1028 O O . SER A 1 138 ? 2.181 11.291 13.985 1.00 97.56 138 SER A O 1
ATOM 1030 N N . ASP A 1 139 ? 2.959 11.687 11.914 1.00 97.69 139 ASP A N 1
ATOM 1031 C CA . ASP A 1 139 ? 1.753 11.204 11.241 1.00 97.69 139 ASP A CA 1
ATOM 1032 C C . ASP A 1 139 ? 1.623 9.683 11.303 1.00 97.69 139 ASP A C 1
ATOM 1034 O O . ASP A 1 139 ? 0.524 9.192 11.524 1.00 97.69 139 ASP A O 1
ATOM 1038 N N . LEU A 1 140 ? 2.716 8.920 11.229 1.00 96.69 140 LEU A N 1
ATOM 1039 C CA . LEU A 1 140 ? 2.659 7.469 11.439 1.00 96.69 140 LEU A CA 1
ATOM 1040 C C . LEU A 1 140 ? 2.182 7.109 12.857 1.00 96.69 140 LEU A C 1
ATOM 1042 O O . LEU A 1 140 ? 1.439 6.142 13.035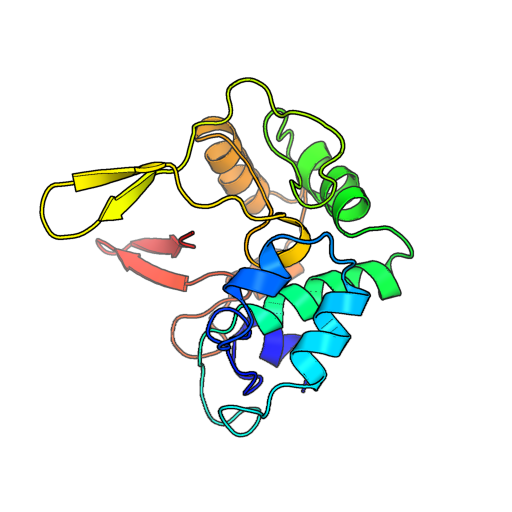 1.00 96.69 140 LEU A O 1
ATOM 1046 N N . LEU A 1 141 ? 2.542 7.904 13.873 1.00 95.75 141 LEU A N 1
ATOM 1047 C CA . LEU A 1 141 ? 1.996 7.748 15.224 1.00 95.75 141 LEU A CA 1
ATOM 1048 C C . LEU A 1 141 ? 0.501 8.101 15.287 1.00 95.75 141 LEU A C 1
ATOM 1050 O O . LEU A 1 141 ? -0.257 7.410 15.969 1.00 95.75 141 LEU A O 1
ATOM 1054 N N . ARG A 1 142 ? 0.066 9.163 14.596 1.00 97.00 142 ARG A N 1
ATOM 1055 C CA . ARG A 1 142 ? -1.362 9.519 14.488 1.00 97.00 142 ARG A CA 1
ATOM 1056 C C . ARG A 1 142 ? -2.150 8.423 13.784 1.00 97.00 142 ARG A C 1
ATOM 1058 O O . ARG A 1 142 ? -3.176 8.008 14.306 1.00 97.00 142 ARG A O 1
ATOM 1065 N N . TRP A 1 143 ? -1.622 7.894 12.685 1.00 96.38 143 TRP A N 1
ATOM 1066 C CA . TRP A 1 143 ? -2.196 6.773 11.952 1.00 96.38 143 TRP A CA 1
ATOM 1067 C C . TRP A 1 143 ? -2.379 5.551 12.851 1.00 96.38 143 TRP A C 1
ATOM 1069 O O . TRP A 1 143 ? -3.469 4.992 12.929 1.00 96.38 143 TRP A O 1
ATOM 1079 N N . HIS A 1 144 ? -1.349 5.187 13.619 1.00 92.69 144 HIS A N 1
ATOM 1080 C CA . HIS A 1 144 ? -1.450 4.081 14.568 1.00 92.69 144 HIS A CA 1
ATOM 1081 C C . HIS A 1 144 ? -2.557 4.291 15.621 1.00 92.69 144 HIS A C 1
ATOM 1083 O O . HIS A 1 144 ? -3.239 3.338 15.998 1.00 92.69 144 HIS A O 1
ATOM 1089 N N . ARG A 1 145 ? -2.767 5.533 16.080 1.00 93.25 145 ARG A N 1
ATOM 1090 C CA . ARG A 1 145 ? -3.853 5.874 17.015 1.00 93.25 145 ARG A CA 1
ATOM 1091 C C . ARG A 1 145 ? -5.227 5.831 16.347 1.00 93.25 145 ARG A C 1
ATOM 1093 O O . ARG A 1 145 ? -6.125 5.226 16.919 1.00 93.25 145 ARG A O 1
ATOM 1100 N N . ALA A 1 146 ? -5.365 6.395 15.147 1.00 94.94 146 ALA A N 1
ATOM 1101 C CA . ALA A 1 146 ? -6.608 6.374 14.371 1.00 94.94 146 ALA A CA 1
ATOM 1102 C C . ALA A 1 146 ? -7.066 4.938 14.065 1.00 94.94 146 ALA A C 1
ATOM 1104 O O . ALA A 1 146 ? -8.245 4.627 14.129 1.00 94.94 146 ALA A O 1
ATOM 1105 N N . LEU A 1 147 ? -6.128 4.012 13.839 1.00 92.44 147 LEU A N 1
ATOM 1106 C CA . LEU A 1 147 ? -6.448 2.590 13.674 1.00 92.44 147 LEU A CA 1
ATOM 1107 C C . LEU A 1 147 ? -7.000 1.907 14.930 1.00 92.44 147 LEU A C 1
ATOM 1109 O O . LEU A 1 147 ? -7.502 0.789 14.830 1.00 92.44 147 LEU A O 1
ATOM 1113 N N . SER A 1 148 ? -6.868 2.522 16.105 1.00 90.00 148 SER A N 1
ATOM 1114 C CA . SER A 1 148 ? -7.457 2.017 17.350 1.00 90.00 148 SER A CA 1
ATOM 1115 C C . SER A 1 148 ? -8.852 2.589 17.612 1.00 90.00 148 SER A C 1
ATOM 1117 O O . SER A 1 148 ? -9.579 2.022 18.426 1.00 90.00 148 SER A O 1
ATOM 1119 N N . GLY A 1 149 ? -9.212 3.687 16.944 1.00 90.69 149 GLY A N 1
ATOM 1120 C CA . GLY A 1 149 ? -10.533 4.301 16.987 1.00 90.69 149 GLY A CA 1
ATOM 1121 C C . GLY A 1 149 ? -11.360 3.964 15.746 1.00 90.69 149 GLY A C 1
ATOM 1122 O O . GLY A 1 149 ? -10.983 3.110 14.936 1.00 90.69 149 GLY A O 1
ATOM 1123 N N . ASP A 1 150 ? -12.530 4.587 15.646 1.00 91.75 150 ASP A N 1
ATOM 1124 C CA . ASP A 1 150 ? -13.533 4.296 14.617 1.00 91.75 150 ASP A CA 1
ATOM 1125 C C . ASP A 1 150 ? -13.532 5.352 13.488 1.00 91.75 150 ASP A C 1
ATOM 1127 O O . ASP A 1 150 ? -14.463 5.417 12.689 1.00 91.75 150 ASP A O 1
ATOM 1131 N N . GLU A 1 151 ? -12.493 6.195 13.417 1.00 90.81 151 GLU A N 1
ATOM 1132 C CA . GLU A 1 151 ? -12.393 7.308 12.463 1.00 90.81 151 GLU A CA 1
ATOM 1133 C C . GLU A 1 151 ? -12.244 6.842 11.009 1.00 90.81 151 GLU A C 1
ATOM 1135 O O . GLU A 1 151 ? -12.678 7.535 10.094 1.00 90.81 151 GLU A O 1
ATOM 1140 N N . VAL A 1 152 ? -11.610 5.683 10.798 1.00 94.75 152 VAL A N 1
ATOM 1141 C CA . VAL A 1 152 ? -11.266 5.154 9.462 1.00 94.75 152 VAL A CA 1
ATOM 1142 C C . VAL A 1 152 ? -11.790 3.744 9.206 1.00 94.75 152 VAL A C 1
ATOM 1144 O O . VAL A 1 152 ? -11.944 3.337 8.058 1.00 94.75 152 VAL A O 1
ATOM 1147 N N . LEU A 1 153 ? -12.049 2.971 10.260 1.00 94.69 153 LEU A N 1
ATOM 1148 C CA . LEU A 1 153 ? -12.523 1.595 10.165 1.00 94.69 153 LEU A CA 1
ATOM 1149 C C . LEU A 1 153 ? -13.629 1.368 11.184 1.00 94.69 153 LEU A C 1
ATOM 1151 O O . LEU A 1 153 ? -13.510 1.781 12.333 1.00 94.69 153 LEU A O 1
ATOM 1155 N N . THR A 1 154 ? -14.660 0.621 10.792 1.00 95.69 154 THR A N 1
ATOM 1156 C CA . THR A 1 154 ? -15.630 0.112 11.767 1.00 95.69 154 THR A CA 1
ATOM 1157 C C . THR A 1 154 ? -14.949 -0.864 12.738 1.00 95.69 154 THR A C 1
ATOM 1159 O O . THR A 1 154 ? -13.944 -1.494 12.368 1.00 95.69 154 THR A O 1
ATOM 1162 N N . PRO A 1 155 ? -15.499 -1.076 13.948 1.00 95.75 155 PRO A N 1
ATOM 1163 C CA . PRO A 1 155 ? -14.977 -2.068 14.887 1.00 95.75 155 PRO A CA 1
ATOM 1164 C C . PRO A 1 155 ? -14.817 -3.467 14.274 1.00 95.75 155 PRO A C 1
ATOM 1166 O O . PRO A 1 155 ? -13.814 -4.142 14.518 1.00 95.75 155 PRO A O 1
ATOM 1169 N N . GLU A 1 156 ? -15.762 -3.888 13.430 1.00 96.12 156 GLU A N 1
ATOM 1170 C CA . GLU A 1 156 ? -15.738 -5.182 12.740 1.00 96.12 156 GLU A CA 1
ATOM 1171 C C . GLU A 1 156 ? -14.598 -5.244 11.719 1.00 96.12 156 GLU A C 1
ATOM 1173 O O . GLU A 1 156 ? -13.856 -6.227 11.669 1.00 96.12 156 GLU A O 1
ATOM 1178 N N . SER A 1 157 ? -14.416 -4.178 10.935 1.00 95.56 157 SER A N 1
ATOM 1179 C CA . SER A 1 157 ? -13.352 -4.089 9.929 1.00 95.56 157 SER A CA 1
ATOM 1180 C C . SER A 1 157 ? -11.968 -4.067 10.583 1.00 95.56 157 SER A C 1
ATOM 1182 O O . SER A 1 157 ? -11.058 -4.769 10.138 1.00 95.56 157 SER A O 1
ATOM 1184 N N . ARG A 1 158 ? -11.820 -3.340 11.698 1.00 95.25 158 ARG A N 1
ATOM 1185 C CA . ARG A 1 158 ? -10.599 -3.322 12.516 1.00 95.25 158 ARG A CA 1
ATOM 1186 C C . ARG A 1 158 ? -10.283 -4.700 13.097 1.00 95.25 158 ARG A C 1
ATOM 1188 O O . ARG A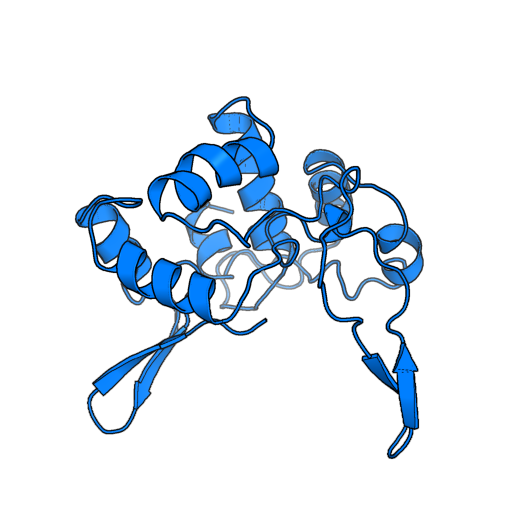 1 158 ? -9.138 -5.148 13.024 1.00 95.25 158 ARG A O 1
ATOM 1195 N N . ALA A 1 159 ? -11.287 -5.395 13.636 1.00 94.69 159 ALA A N 1
ATOM 1196 C CA . ALA A 1 159 ? -11.114 -6.750 14.153 1.00 94.69 159 ALA A CA 1
ATOM 1197 C C . ALA A 1 159 ? -10.672 -7.725 13.049 1.00 94.69 159 ALA A C 1
ATOM 1199 O O . ALA A 1 159 ? -9.774 -8.537 13.270 1.00 94.69 159 ALA A O 1
ATOM 1200 N N . LEU A 1 160 ? -11.244 -7.618 11.845 1.00 95.56 160 LEU A N 1
ATOM 1201 C CA . LEU A 1 160 ? -10.817 -8.407 10.685 1.00 95.56 160 LEU A CA 1
ATOM 1202 C C . LEU A 1 160 ? -9.387 -8.077 10.245 1.00 95.56 160 LEU A C 1
ATOM 1204 O O . LEU A 1 160 ? -8.640 -8.993 9.901 1.00 95.56 160 LEU A O 1
ATOM 1208 N N . MET A 1 161 ? -8.993 -6.802 10.271 1.00 95.56 161 MET A N 1
ATOM 1209 C CA . MET A 1 161 ? -7.661 -6.356 9.859 1.00 95.56 161 MET A CA 1
ATOM 1210 C C . MET A 1 161 ? -6.552 -6.938 10.744 1.00 95.56 161 MET A C 1
ATOM 1212 O O . MET A 1 161 ? -5.539 -7.415 10.227 1.00 95.56 161 MET A O 1
ATOM 1216 N N . PHE A 1 162 ? -6.758 -6.944 12.064 1.00 94.88 162 PHE A N 1
ATOM 1217 C CA . PHE A 1 162 ? -5.785 -7.446 13.043 1.00 94.88 162 PHE A CA 1
ATOM 1218 C C . PHE A 1 162 ? -5.973 -8.919 13.425 1.00 94.88 162 PHE A C 1
ATOM 1220 O O . PHE A 1 162 ? -5.222 -9.446 14.247 1.00 94.88 162 PHE A O 1
ATOM 1227 N N . ARG A 1 163 ? -6.945 -9.616 12.829 1.00 95.38 163 ARG A N 1
ATOM 1228 C CA . ARG A 1 163 ? -7.091 -11.063 12.995 1.00 95.38 163 ARG A CA 1
ATOM 1229 C C . ARG A 1 163 ? -5.971 -11.789 12.254 1.00 95.38 163 ARG A C 1
ATOM 1231 O O . ARG A 1 163 ? -5.673 -11.483 11.106 1.00 95.38 163 AR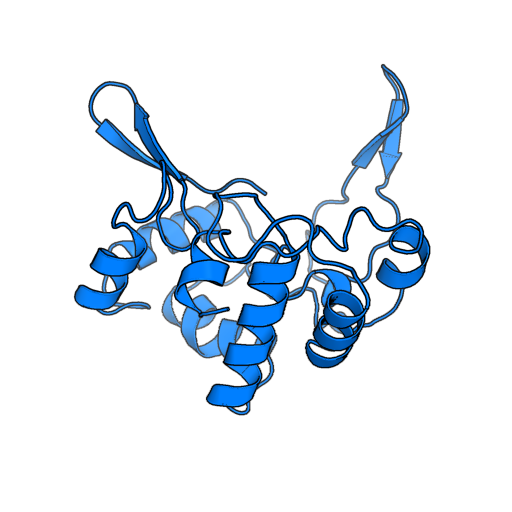G A O 1
ATOM 1238 N N . ARG A 1 164 ? -5.402 -12.812 12.892 1.00 95.94 164 ARG A N 1
ATOM 1239 C CA . ARG A 1 164 ? -4.476 -13.748 12.244 1.00 95.94 164 ARG A CA 1
ATOM 1240 C C . ARG A 1 164 ? -5.226 -14.592 11.209 1.00 95.94 164 ARG A C 1
ATOM 1242 O O . ARG A 1 164 ? -6.160 -15.309 11.570 1.00 95.94 164 ARG A O 1
ATOM 1249 N N . HIS A 1 165 ? -4.808 -14.502 9.948 1.00 95.94 165 HIS A N 1
ATOM 1250 C CA . HIS A 1 165 ? -5.415 -15.208 8.812 1.00 95.94 165 HIS A CA 1
ATOM 1251 C C . HIS A 1 165 ? -4.534 -16.351 8.306 1.00 95.94 165 HIS A C 1
ATOM 1253 O O . HIS A 1 165 ? -4.969 -17.497 8.295 1.00 95.94 165 HIS A O 1
ATOM 1259 N N . VAL A 1 166 ? -3.293 -16.045 7.915 1.00 94.94 166 VAL A N 1
ATOM 1260 C CA . VAL A 1 166 ? -2.311 -17.013 7.394 1.00 94.94 166 VAL A CA 1
ATOM 12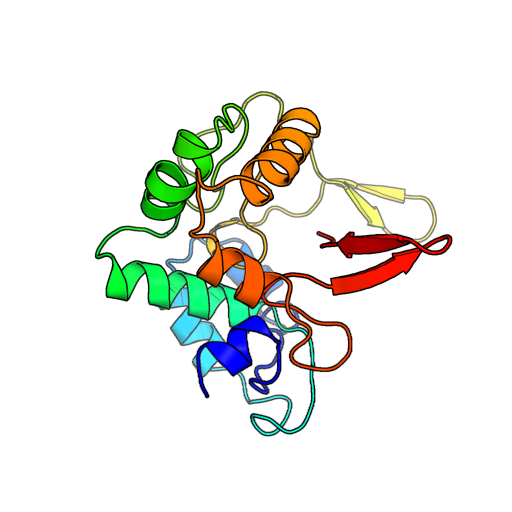61 C C . VAL A 1 166 ? -0.964 -16.722 8.032 1.00 94.94 166 VAL A C 1
ATOM 1263 O O . VAL A 1 166 ? -0.541 -15.567 8.061 1.00 94.94 166 VAL A O 1
ATOM 1266 N N . ASP A 1 167 ? -0.290 -17.752 8.548 1.00 91.62 167 ASP A N 1
ATOM 1267 C CA . ASP A 1 167 ? 0.945 -17.601 9.324 1.00 91.62 167 ASP A CA 1
ATOM 1268 C C . ASP A 1 167 ? 0.796 -16.470 10.348 1.00 91.62 167 ASP A C 1
ATOM 1270 O O . ASP A 1 167 ? -0.228 -16.397 11.014 1.00 91.62 167 ASP A O 1
ATOM 1274 N N . ALA A 1 168 ?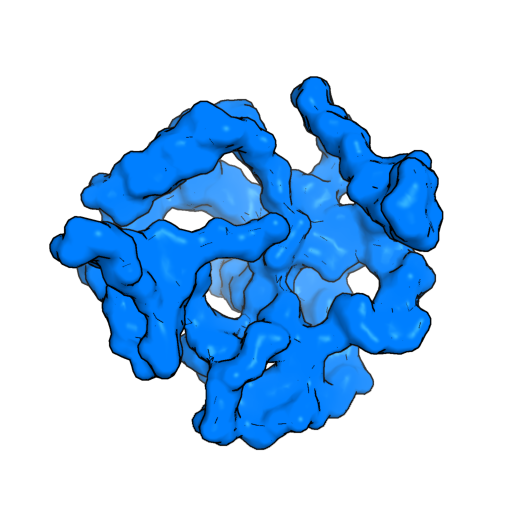 1.772 -15.577 10.478 1.00 92.56 168 ALA A N 1
ATOM 1275 C CA . ALA A 1 168 ? 1.728 -14.414 11.360 1.00 92.56 168 ALA A CA 1
ATOM 1276 C C . ALA A 1 168 ? 1.021 -13.185 10.740 1.00 92.56 168 ALA A C 1
ATOM 1278 O O . ALA A 1 168 ? 1.269 -12.067 11.178 1.00 92.56 168 ALA A O 1
ATOM 1279 N N . ARG A 1 169 ? 0.192 -13.326 9.696 1.00 94.69 169 ARG A N 1
ATOM 1280 C CA . ARG A 1 169 ? -0.356 -12.176 8.949 1.00 94.69 169 ARG A CA 1
ATOM 1281 C C . ARG A 1 169 ? -1.797 -11.836 9.320 1.00 94.69 169 ARG A C 1
ATOM 1283 O O . ARG A 1 169 ? -2.661 -12.714 9.363 1.00 94.69 169 ARG A O 1
ATOM 1290 N N . GLY A 1 170 ? -2.040 -10.543 9.509 1.00 96.19 170 GLY A N 1
ATOM 1291 C CA . GLY A 1 170 ? -3.337 -9.893 9.336 1.00 96.19 170 GLY A CA 1
ATOM 1292 C C . GLY A 1 170 ? -3.483 -9.326 7.919 1.00 96.19 170 GLY A C 1
ATOM 1293 O O . GLY A 1 170 ? -2.671 -9.615 7.039 1.00 96.19 170 GLY A O 1
ATOM 1294 N N . TYR A 1 171 ? -4.489 -8.485 7.688 1.00 96.88 171 TYR A N 1
ATOM 1295 C CA . TYR A 1 171 ? -4.612 -7.754 6.421 1.00 96.88 171 TYR A CA 1
ATOM 1296 C C . TYR A 1 171 ? -3.681 -6.539 6.424 1.00 96.88 171 TYR A C 1
ATOM 1298 O O . TYR A 1 171 ? -3.986 -5.531 7.050 1.00 96.88 171 TYR A O 1
ATOM 1306 N N . GLY A 1 172 ? -2.533 -6.644 5.748 1.00 93.56 172 GLY A N 1
ATOM 1307 C CA . GLY A 1 172 ? -1.510 -5.585 5.705 1.00 93.56 172 GLY A CA 1
ATOM 1308 C C . GLY A 1 172 ? -0.630 -5.470 6.947 1.00 93.56 172 GLY A C 1
ATOM 1309 O O . GLY A 1 172 ? 0.154 -4.533 7.053 1.00 93.56 172 GLY A O 1
ATOM 1310 N N . TRP A 1 173 ? -0.722 -6.427 7.873 1.00 95.12 173 TRP A N 1
ATOM 1311 C CA . TRP A 1 173 ? 0.022 -6.407 9.132 1.00 95.12 173 TRP A CA 1
ATOM 1312 C C . TRP A 1 173 ? 0.704 -7.740 9.410 1.00 95.12 173 TRP A C 1
ATOM 1314 O O . TRP A 1 173 ? 0.154 -8.807 9.142 1.00 95.12 173 TRP A O 1
ATOM 1324 N N . ILE A 1 174 ? 1.882 -7.672 10.021 1.00 95.12 174 ILE A N 1
ATOM 1325 C CA . ILE A 1 174 ? 2.513 -8.792 10.716 1.00 95.12 174 ILE A CA 1
ATOM 1326 C C . ILE A 1 174 ? 2.133 -8.710 12.193 1.00 95.12 174 ILE A C 1
ATOM 1328 O O . ILE A 1 174 ? 2.331 -7.676 12.836 1.00 95.12 174 ILE A O 1
ATOM 1332 N N . LEU A 1 175 ? 1.594 -9.806 12.706 1.00 94.94 175 LEU A N 1
ATOM 1333 C CA . LEU A 1 175 ? 1.138 -10.002 14.072 1.00 94.94 175 LEU A CA 1
ATOM 1334 C C . LEU A 1 175 ? 2.162 -10.868 14.802 1.00 94.94 175 LEU A C 1
ATOM 1336 O O . LEU A 1 175 ? 2.447 -11.989 14.385 1.00 94.94 175 LEU A O 1
ATOM 1340 N N . ASP A 1 176 ? 2.708 -10.347 15.888 1.00 93.94 176 ASP A N 1
ATOM 1341 C CA . ASP A 1 176 ? 3.757 -10.998 16.666 1.00 93.94 176 ASP A CA 1
ATOM 1342 C C . ASP A 1 176 ? 3.582 -10.687 18.160 1.00 93.94 176 ASP A C 1
ATOM 1344 O O . ASP A 1 176 ? 2.718 -9.896 18.553 1.00 93.94 176 ASP A O 1
ATOM 1348 N N . GLU A 1 177 ? 4.415 -11.282 19.004 1.00 93.38 177 GLU A N 1
ATOM 1349 C CA . GLU A 1 177 ? 4.486 -10.988 20.430 1.00 93.38 177 GLU A CA 1
ATOM 1350 C C . GLU A 1 177 ? 5.884 -10.513 20.815 1.00 93.38 177 GLU A C 1
ATOM 1352 O O . GLU A 1 177 ? 6.906 -11.065 20.411 1.00 93.38 177 GLU A O 1
ATOM 1357 N N . ARG A 1 178 ? 5.953 -9.470 21.644 1.00 91.69 178 ARG A N 1
ATOM 1358 C CA . ARG A 1 178 ? 7.220 -8.967 22.174 1.00 91.69 178 ARG A CA 1
ATOM 1359 C C . ARG A 1 178 ? 7.073 -8.644 23.648 1.00 91.69 178 ARG A C 1
ATOM 1361 O O . ARG A 1 178 ? 6.231 -7.835 24.022 1.00 91.69 178 ARG A O 1
ATOM 1368 N N . LEU A 1 179 ? 7.922 -9.254 24.478 1.00 94.19 179 LEU A N 1
ATOM 1369 C CA . LEU A 1 179 ? 7.917 -9.067 25.936 1.00 94.19 179 LEU A CA 1
ATOM 1370 C C . LEU A 1 179 ? 6.529 -9.333 26.561 1.00 94.19 179 LEU A C 1
ATOM 1372 O O . LEU A 1 179 ? 6.070 -8.574 27.412 1.00 94.19 179 LEU A O 1
ATOM 1376 N N . GLY A 1 180 ? 5.839 -10.381 26.092 1.00 92.75 180 GLY A N 1
ATOM 1377 C CA . GLY A 1 180 ? 4.503 -10.760 26.572 1.00 92.75 180 GLY A CA 1
ATOM 1378 C C . GLY A 1 180 ? 3.373 -9.814 26.152 1.00 92.75 180 GLY A C 1
ATOM 1379 O O . GLY A 1 180 ? 2.306 -9.837 26.758 1.00 92.75 180 GLY A O 1
ATOM 1380 N N . ARG A 1 181 ? 3.597 -8.949 25.153 1.00 92.19 181 ARG A N 1
ATOM 1381 C CA . ARG A 1 181 ? 2.581 -8.042 24.604 1.00 92.19 181 ARG A CA 1
ATOM 1382 C C . ARG A 1 181 ? 2.389 -8.285 23.117 1.00 92.19 181 ARG A C 1
ATOM 1384 O O . ARG A 1 181 ? 3.370 -8.445 22.389 1.00 92.19 181 ARG A O 1
ATOM 1391 N N . SER A 1 182 ? 1.137 -8.239 22.668 1.00 91.06 182 SER A N 1
ATOM 1392 C CA . SER A 1 182 ? 0.807 -8.268 21.245 1.00 91.06 182 SER A CA 1
ATOM 1393 C C . SER A 1 182 ? 1.427 -7.068 20.534 1.00 91.06 182 SER A C 1
ATOM 1395 O O . SER A 1 182 ? 1.378 -5.934 21.017 1.00 91.06 182 SER A O 1
ATOM 1397 N N . LYS A 1 183 ? 2.014 -7.327 19.372 1.00 92.25 183 LYS A N 1
ATOM 1398 C CA . LYS A 1 183 ? 2.654 -6.343 18.510 1.00 92.25 183 LYS A CA 1
ATOM 1399 C C . LYS A 1 183 ? 2.086 -6.502 17.107 1.00 92.25 183 LYS A C 1
ATOM 1401 O O . LYS A 1 183 ? 2.115 -7.587 16.536 1.00 92.25 183 LYS A O 1
ATOM 1406 N N . VAL A 1 184 ? 1.639 -5.394 16.530 1.00 92.75 184 VAL A N 1
ATOM 1407 C CA . VAL A 1 184 ? 1.336 -5.298 15.099 1.00 92.75 184 VAL A CA 1
ATOM 1408 C C . VAL A 1 184 ? 2.430 -4.478 14.432 1.00 92.75 184 VAL A C 1
ATOM 1410 O O . VAL A 1 184 ? 2.904 -3.491 14.997 1.00 92.75 184 VAL A O 1
ATOM 1413 N N . SER A 1 185 ? 2.897 -4.909 13.265 1.00 91.25 185 SER A N 1
ATOM 1414 C CA . SER A 1 185 ? 3.960 -4.207 12.547 1.00 91.25 185 SER A CA 1
ATOM 1415 C C . SER A 1 185 ? 3.824 -4.320 11.039 1.00 91.25 185 SER A C 1
ATOM 1417 O O . SER A 1 185 ? 3.317 -5.307 10.516 1.00 91.25 185 SER A O 1
ATOM 1419 N N . MET A 1 186 ? 4.320 -3.294 10.365 1.00 89.12 186 MET A N 1
ATOM 1420 C CA . MET A 1 186 ? 4.528 -3.229 8.928 1.00 89.12 186 MET A CA 1
ATOM 1421 C C . MET A 1 186 ? 5.881 -2.543 8.723 1.00 89.12 186 MET A C 1
ATOM 1423 O O . MET A 1 186 ? 6.212 -1.611 9.457 1.00 89.12 186 MET A O 1
ATOM 1427 N N . SER A 1 187 ? 6.674 -3.034 7.778 1.00 82.44 187 SER A N 1
ATOM 1428 C CA . SER A 1 187 ? 7.959 -2.446 7.395 1.00 82.44 187 SER A CA 1
ATOM 1429 C C . SER A 1 187 ? 7.883 -1.973 5.951 1.00 82.44 187 SER A C 1
ATOM 1431 O O . SER A 1 187 ? 7.302 -2.677 5.125 1.00 82.44 187 SER A O 1
ATOM 1433 N N . GLY A 1 188 ? 8.483 -0.819 5.675 1.00 77.12 188 GLY A N 1
ATOM 1434 C CA . GLY A 1 188 ? 8.743 -0.297 4.335 1.00 77.12 188 GLY A CA 1
ATOM 1435 C C . GLY A 1 188 ? 10.232 -0.091 4.120 1.00 77.12 188 GLY A C 1
ATOM 1436 O O . GLY A 1 188 ? 10.971 -0.122 5.134 1.00 77.12 188 GLY A O 1
#

Sequence (188 aa):
MTIHQLLVHTSGLARYVFQPDYAERSRRPHTAADLVDWIAGVPLALEPGERSAYSDANYALLARVIELVSGRSFGEFLRDEIIAPAGLAATGHRGDAATPVPGLAMGHVPVGLREIEPSSPVDYSASTGSGSIYSTASDLLRWHRALSGDEVLTPESRALMFRRHVDARGYGWILDERLGRSKVSMSG

pLDDT: mean 93.58, std 5.73, range [60.69, 98.62]

Foldseek 3Di:
DDLVCLQQQQQQFDALCPDPCNLVVQQDADALVNLVVSSVPDDGNDHRRPAHDDYLSSQSVVQVVCCVVVVDHSQVCCVPQPCVLLVQPQKGFCSVVPDDRPPDDFDWDDDPDPDIDTDDDGNLNNRRRRPGMDGDPVSVVSSVVVLVDPSRHHPVRSCQQCDDDHDQHGRQWGWDDDPNDIDTDHDD